Protein AF-A0A497NHN1-F1 (afdb_monomer)

Structure (mmCIF, N/CA/C/O backbone):
data_AF-A0A497NHN1-F1
#
_entry.id   AF-A0A497NHN1-F1
#
loop_
_atom_site.group_PDB
_atom_site.id
_atom_site.type_symbol
_atom_site.label_atom_id
_atom_site.label_alt_id
_atom_site.label_comp_id
_atom_site.label_asym_id
_atom_site.label_entity_id
_atom_site.label_seq_id
_atom_site.pdbx_PDB_ins_code
_atom_site.Cartn_x
_atom_site.Cartn_y
_atom_site.Cartn_z
_atom_site.occupancy
_atom_site.B_iso_or_equiv
_atom_site.auth_seq_id
_atom_site.auth_comp_id
_atom_site.auth_asym_id
_atom_site.auth_atom_id
_atom_site.pdbx_PDB_model_num
ATOM 1 N N . MET A 1 1 ? 18.642 -14.269 -38.224 1.00 32.81 1 MET A N 1
ATOM 2 C CA . MET A 1 1 ? 18.719 -14.458 -36.755 1.00 32.81 1 MET A CA 1
ATOM 3 C C . MET A 1 1 ? 20.102 -14.170 -36.158 1.00 32.81 1 MET A C 1
ATOM 5 O O . MET A 1 1 ? 20.142 -13.709 -35.031 1.00 32.81 1 MET A O 1
ATOM 9 N N . ALA A 1 2 ? 21.221 -14.323 -36.885 1.00 28.88 2 ALA A N 1
ATOM 10 C CA . ALA A 1 2 ? 22.557 -13.954 -36.376 1.00 28.88 2 ALA A CA 1
ATOM 11 C C . ALA A 1 2 ? 22.878 -12.436 -36.387 1.00 28.88 2 ALA A C 1
ATOM 13 O O . ALA A 1 2 ? 23.801 -11.999 -35.709 1.00 28.88 2 ALA A O 1
ATOM 14 N N . SER A 1 3 ? 22.116 -11.606 -37.111 1.00 32.34 3 SER A N 1
ATOM 15 C CA . SER A 1 3 ? 22.379 -10.160 -37.235 1.00 32.34 3 SER A CA 1
ATOM 16 C C . SER A 1 3 ? 21.758 -9.284 -36.137 1.00 32.34 3 SER A C 1
ATOM 18 O O . SER A 1 3 ? 22.180 -8.142 -35.990 1.00 32.34 3 SER A O 1
ATOM 20 N N . LEU A 1 4 ? 20.813 -9.794 -35.331 1.00 37.78 4 LEU A N 1
ATOM 21 C CA . LEU A 1 4 ? 20.247 -9.042 -34.194 1.00 37.78 4 LEU A CA 1
ATOM 22 C C . LEU A 1 4 ? 21.151 -9.054 -32.947 1.00 37.78 4 LEU A C 1
ATOM 24 O O . LEU A 1 4 ? 21.021 -8.186 -32.092 1.00 37.78 4 LEU A O 1
ATOM 28 N N . TYR A 1 5 ? 22.098 -9.994 -32.861 1.00 38.22 5 TYR A N 1
ATOM 29 C CA . TYR A 1 5 ? 22.999 -10.143 -31.710 1.00 38.22 5 TYR A CA 1
ATOM 30 C C . TYR A 1 5 ? 24.383 -9.503 -31.911 1.00 38.22 5 TYR A C 1
ATOM 32 O O . TYR A 1 5 ? 25.123 -9.320 -30.947 1.00 38.22 5 TYR A O 1
ATOM 40 N N . GLY A 1 6 ? 24.734 -9.092 -33.136 1.00 29.44 6 GLY A N 1
ATOM 41 C CA . GLY A 1 6 ? 26.057 -8.529 -33.453 1.00 29.44 6 GLY A CA 1
ATOM 42 C C . GLY A 1 6 ? 26.361 -7.181 -32.783 1.00 29.44 6 GLY A C 1
ATOM 43 O O . GLY A 1 6 ? 27.521 -6.799 -32.658 1.00 29.44 6 GLY A O 1
ATOM 44 N N . GLY A 1 7 ? 25.333 -6.473 -32.305 1.00 34.38 7 GLY A N 1
ATOM 45 C CA . GLY A 1 7 ? 25.474 -5.201 -31.594 1.00 34.38 7 GLY A CA 1
ATOM 46 C C . GLY A 1 7 ? 25.662 -5.320 -30.078 1.00 34.38 7 GLY A C 1
ATOM 47 O O . GLY A 1 7 ? 25.919 -4.301 -29.441 1.00 34.38 7 GLY A O 1
ATOM 48 N N . LEU A 1 8 ? 25.522 -6.514 -29.489 1.00 43.41 8 LEU A N 1
ATOM 49 C CA . LEU A 1 8 ? 25.617 -6.741 -28.035 1.00 43.41 8 LEU A CA 1
ATOM 50 C C . LEU A 1 8 ? 27.058 -6.958 -27.537 1.00 43.41 8 LEU A C 1
ATOM 52 O O . LEU A 1 8 ? 27.294 -6.937 -26.337 1.00 43.41 8 LEU A O 1
ATOM 56 N N . LEU A 1 9 ? 28.031 -7.107 -28.441 1.00 39.78 9 LEU A N 1
ATOM 57 C CA . LEU A 1 9 ? 29.429 -7.423 -28.108 1.00 39.78 9 LEU A CA 1
ATOM 58 C C . LEU A 1 9 ? 30.280 -6.222 -27.649 1.00 39.78 9 LEU A C 1
ATOM 60 O O . LEU A 1 9 ? 31.437 -6.410 -27.289 1.00 39.78 9 LEU A O 1
ATOM 64 N N . ARG A 1 10 ? 29.756 -4.986 -27.685 1.00 40.56 10 ARG A N 1
ATOM 65 C CA . ARG A 1 10 ? 30.534 -3.764 -27.369 1.00 40.56 10 ARG A CA 1
ATOM 66 C C . ARG A 1 10 ? 30.250 -3.132 -26.008 1.00 40.56 10 ARG A C 1
ATOM 68 O O . ARG A 1 10 ? 30.986 -2.238 -25.608 1.00 40.56 10 ARG A O 1
ATOM 75 N N . VAL A 1 11 ? 29.220 -3.582 -25.298 1.00 42.88 11 VAL A N 1
ATOM 76 C CA . VAL A 1 11 ? 29.004 -3.211 -23.895 1.00 42.88 11 VAL A CA 1
ATOM 77 C C . VAL A 1 11 ? 29.426 -4.430 -23.086 1.00 42.88 11 VAL A C 1
ATOM 79 O O . VAL A 1 11 ? 28.896 -5.504 -23.373 1.00 42.88 11 VAL A O 1
ATOM 82 N N . PRO A 1 12 ? 30.378 -4.333 -22.140 1.00 38.84 12 PRO A N 1
ATOM 83 C CA . PRO A 1 12 ? 30.667 -5.457 -21.266 1.00 38.84 12 PRO A CA 1
ATOM 84 C C . PRO A 1 12 ? 29.377 -5.769 -20.507 1.00 38.84 12 PRO A C 1
ATOM 86 O O . PRO A 1 12 ? 28.970 -5.019 -19.622 1.00 38.84 12 PRO A O 1
ATOM 89 N N . MET A 1 13 ? 28.682 -6.832 -20.916 1.00 45.12 13 MET A N 1
ATOM 90 C CA . MET A 1 13 ? 27.591 -7.382 -20.132 1.00 45.12 13 MET A CA 1
ATOM 91 C C . MET A 1 13 ? 28.237 -7.902 -18.856 1.00 45.12 13 MET A C 1
ATOM 93 O O . MET A 1 13 ? 28.921 -8.922 -18.877 1.00 45.12 13 MET A O 1
ATOM 97 N N . SER A 1 14 ? 28.083 -7.158 -17.759 1.00 47.09 14 SER A N 1
ATOM 98 C CA . SER A 1 14 ? 28.319 -7.722 -16.438 1.00 47.09 14 SER A CA 1
ATOM 99 C C . SER A 1 14 ? 27.451 -8.973 -16.322 1.00 47.09 14 SER A C 1
ATOM 101 O O . SER A 1 14 ? 26.289 -8.941 -16.739 1.00 47.09 14 SER A O 1
ATOM 103 N N . GLU A 1 15 ? 28.017 -10.059 -15.801 1.00 48.22 15 GLU A N 1
ATOM 104 C CA . GLU A 1 15 ? 27.313 -11.318 -15.540 1.00 48.22 15 GLU A CA 1
ATOM 105 C C . GLU A 1 15 ? 25.935 -11.076 -14.895 1.00 48.22 15 GLU A C 1
ATOM 107 O O . GLU A 1 15 ? 25.775 -10.077 -14.184 1.00 48.22 15 GLU A O 1
ATOM 112 N N . PRO A 1 16 ? 24.933 -11.951 -15.134 1.00 51.31 16 PRO A N 1
ATOM 113 C CA . PRO A 1 16 ? 23.605 -11.826 -14.540 1.00 51.31 16 PRO A CA 1
ATOM 114 C C . PRO A 1 16 ? 23.726 -11.599 -13.033 1.00 51.31 16 PRO A C 1
ATOM 116 O O . PRO A 1 16 ? 24.097 -12.486 -12.264 1.00 51.31 16 PRO A O 1
ATOM 119 N N . ASN A 1 17 ? 23.456 -10.363 -12.627 1.00 58.88 17 ASN A N 1
ATOM 120 C CA . ASN A 1 17 ? 23.668 -9.929 -11.266 1.00 58.88 17 ASN A CA 1
ATOM 121 C C . ASN A 1 17 ? 22.475 -10.405 -10.437 1.00 58.88 17 ASN A C 1
ATOM 123 O O . ASN A 1 17 ? 21.389 -9.828 -10.495 1.00 58.88 17 ASN A O 1
ATOM 127 N N . TRP A 1 18 ? 22.667 -11.477 -9.669 1.00 57.25 18 TRP A N 1
ATOM 128 C CA . TRP A 1 18 ? 21.649 -12.035 -8.772 1.00 57.25 18 TRP A CA 1
ATOM 129 C C . TRP A 1 18 ? 21.050 -10.989 -7.819 1.00 57.25 18 TRP A C 1
ATOM 131 O O . TRP A 1 18 ? 19.904 -11.132 -7.398 1.00 57.25 18 TRP A O 1
ATOM 141 N N . ALA A 1 19 ? 21.790 -9.916 -7.517 1.00 60.28 19 ALA A N 1
ATOM 142 C CA . ALA A 1 19 ? 21.299 -8.790 -6.730 1.00 60.28 19 ALA A CA 1
ATOM 143 C C . ALA A 1 19 ? 20.158 -8.027 -7.426 1.00 60.28 19 ALA A C 1
ATOM 145 O O . ALA A 1 19 ? 19.170 -7.688 -6.776 1.00 60.28 19 ALA A O 1
ATOM 146 N N . ASP A 1 20 ? 20.252 -7.817 -8.741 1.00 56.66 20 ASP A N 1
ATOM 147 C CA . ASP A 1 20 ? 19.227 -7.116 -9.519 1.00 56.66 20 ASP A CA 1
ATOM 148 C C . ASP A 1 20 ? 17.963 -7.994 -9.638 1.00 56.66 20 ASP A C 1
ATOM 150 O O . ASP A 1 20 ? 16.848 -7.522 -9.422 1.00 56.66 20 ASP A O 1
ATOM 154 N N . ALA A 1 21 ? 18.133 -9.308 -9.841 1.00 59.69 21 ALA A N 1
ATOM 155 C CA . ALA A 1 21 ? 17.029 -10.275 -9.831 1.00 59.69 21 ALA A CA 1
ATOM 156 C C . ALA A 1 21 ? 16.350 -10.400 -8.451 1.00 59.69 21 ALA A C 1
ATOM 158 O O . ALA A 1 21 ? 15.135 -10.573 -8.356 1.00 59.69 21 ALA A O 1
ATOM 159 N N . TYR A 1 22 ? 17.110 -10.290 -7.360 1.00 65.06 22 TYR A N 1
ATOM 160 C CA . TYR A 1 22 ? 16.546 -10.261 -6.012 1.00 65.06 22 TYR A CA 1
ATOM 161 C C . TYR A 1 22 ? 15.753 -8.973 -5.756 1.00 65.06 22 TYR A C 1
ATOM 163 O O . TYR A 1 22 ? 14.637 -9.027 -5.237 1.00 65.06 22 TYR A O 1
ATOM 171 N N . GLN A 1 23 ? 16.295 -7.816 -6.145 1.00 62.66 23 GLN A N 1
ATOM 172 C CA . GLN A 1 23 ? 15.635 -6.519 -5.985 1.00 62.66 23 GLN A CA 1
ATOM 173 C C . GLN A 1 23 ? 14.309 -6.452 -6.761 1.00 62.66 23 GLN A C 1
ATOM 175 O O . GLN A 1 23 ? 13.302 -5.964 -6.238 1.00 62.66 23 GLN A O 1
ATOM 180 N N . ALA A 1 24 ? 14.296 -7.003 -7.969 1.00 60.97 24 ALA A N 1
ATOM 181 C CA . ALA A 1 24 ? 13.123 -7.215 -8.805 1.00 60.97 24 ALA A CA 1
ATOM 182 C C . ALA A 1 24 ? 12.017 -8.026 -8.108 1.00 60.97 24 ALA A C 1
ATOM 184 O O . ALA A 1 24 ? 10.890 -7.555 -7.921 1.00 60.97 24 ALA A O 1
ATOM 185 N N . ILE A 1 25 ? 12.364 -9.235 -7.648 1.00 67.12 25 ILE A N 1
ATOM 186 C CA . ILE A 1 25 ? 11.448 -10.152 -6.955 1.00 67.12 25 ILE A CA 1
ATOM 187 C C . ILE A 1 25 ? 10.901 -9.502 -5.683 1.00 67.12 25 ILE A C 1
ATOM 189 O O . ILE A 1 25 ? 9.694 -9.519 -5.437 1.00 67.12 25 ILE A O 1
ATOM 193 N N . ALA A 1 26 ? 11.779 -8.884 -4.892 1.00 69.06 26 ALA A N 1
ATOM 194 C CA . ALA A 1 26 ? 11.394 -8.177 -3.678 1.00 69.06 26 ALA A CA 1
ATOM 195 C C . ALA A 1 26 ? 10.411 -7.033 -3.973 1.00 69.06 26 ALA A C 1
ATOM 197 O O . ALA A 1 26 ? 9.489 -6.795 -3.191 1.00 69.06 26 ALA A O 1
ATOM 198 N N . THR A 1 27 ? 10.556 -6.360 -5.117 1.00 71.31 27 THR A N 1
ATOM 199 C CA . THR A 1 27 ? 9.644 -5.296 -5.549 1.00 71.31 27 THR A CA 1
ATOM 200 C C . THR A 1 27 ? 8.277 -5.853 -5.943 1.00 71.31 27 THR A C 1
ATOM 202 O O . THR A 1 27 ? 7.266 -5.365 -5.438 1.00 71.31 27 THR A O 1
ATOM 205 N N . GLY A 1 28 ? 8.223 -6.902 -6.772 1.00 71.25 28 GLY A N 1
ATOM 206 C CA . GLY A 1 28 ? 6.962 -7.538 -7.177 1.00 71.25 28 GLY A CA 1
ATOM 207 C C . GLY A 1 28 ? 6.181 -8.114 -5.989 1.00 71.25 28 GLY A C 1
ATOM 208 O O . GLY A 1 28 ? 4.991 -7.835 -5.821 1.00 71.25 28 GLY A O 1
ATOM 209 N N . ILE A 1 29 ? 6.871 -8.841 -5.103 1.00 77.31 29 ILE A N 1
ATOM 210 C CA . ILE A 1 29 ? 6.301 -9.356 -3.849 1.00 77.31 29 ILE A CA 1
ATOM 211 C C . ILE A 1 29 ? 5.848 -8.201 -2.945 1.00 77.31 29 ILE A C 1
ATOM 213 O O . ILE A 1 29 ? 4.766 -8.261 -2.361 1.00 77.31 29 ILE A O 1
ATOM 217 N N . GLY A 1 30 ? 6.632 -7.124 -2.864 1.00 77.19 30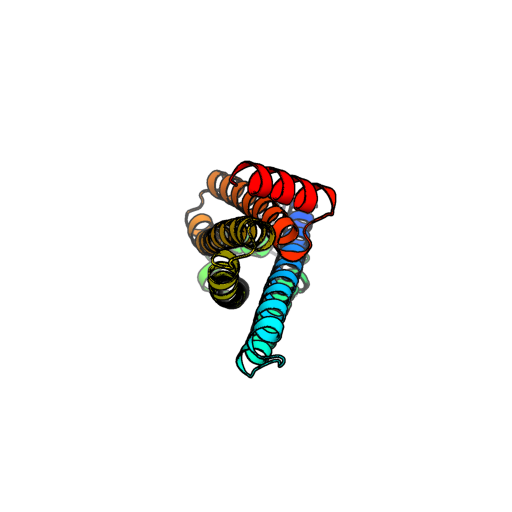 GLY A N 1
ATOM 218 C CA . GLY A 1 30 ? 6.285 -5.926 -2.103 1.00 77.19 30 GLY A CA 1
ATOM 219 C C . GLY A 1 30 ? 4.989 -5.264 -2.580 1.00 77.19 30 GLY A C 1
ATOM 220 O O . GLY A 1 30 ? 4.149 -4.915 -1.753 1.00 77.19 30 GLY A O 1
ATOM 221 N N . VAL A 1 31 ? 4.784 -5.140 -3.897 1.00 80.38 31 VAL A N 1
ATOM 222 C CA . VAL A 1 31 ? 3.544 -4.588 -4.476 1.00 80.38 31 VAL A CA 1
ATOM 223 C C . VAL A 1 31 ? 2.343 -5.489 -4.177 1.00 80.38 31 VAL A C 1
ATOM 225 O O . VAL A 1 31 ? 1.289 -4.992 -3.783 1.00 80.38 31 VAL A O 1
ATOM 228 N N . LEU A 1 32 ? 2.495 -6.812 -4.299 1.00 84.81 32 LEU A N 1
ATOM 229 C CA . LEU A 1 32 ? 1.452 -7.775 -3.925 1.00 84.81 32 LEU A CA 1
ATOM 230 C C . LEU A 1 32 ? 1.053 -7.641 -2.452 1.00 84.81 32 LEU A C 1
ATOM 232 O O . LEU A 1 32 ? -0.129 -7.491 -2.147 1.00 84.81 32 LEU A O 1
ATOM 236 N N 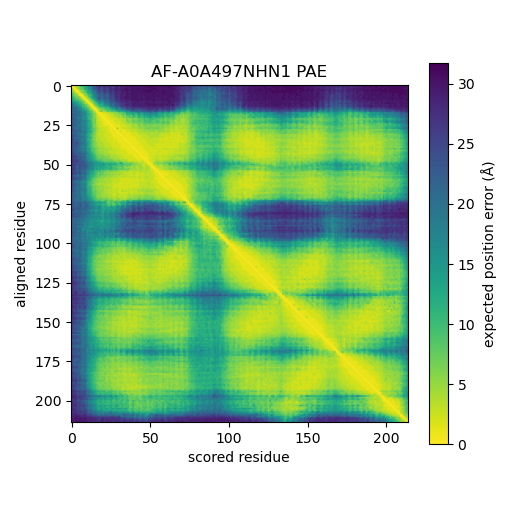. LEU A 1 33 ? 2.033 -7.650 -1.545 1.00 85.12 33 LEU A N 1
ATOM 237 C CA . LEU A 1 33 ? 1.808 -7.480 -0.108 1.00 85.12 33 LEU A CA 1
ATOM 238 C C . LEU A 1 33 ? 1.125 -6.146 0.203 1.00 85.12 33 LEU A C 1
ATOM 240 O O . LEU A 1 33 ? 0.188 -6.116 0.999 1.00 85.12 33 LEU A O 1
ATOM 244 N N . ALA A 1 34 ? 1.548 -5.058 -0.446 1.00 85.44 34 ALA A N 1
ATOM 245 C CA . ALA A 1 34 ? 0.931 -3.746 -0.283 1.00 85.44 34 ALA A CA 1
ATOM 246 C C . ALA A 1 34 ? -0.534 -3.745 -0.744 1.00 85.44 34 ALA A C 1
ATOM 248 O O . ALA A 1 34 ? -1.405 -3.286 -0.007 1.00 85.44 34 ALA A O 1
ATOM 249 N N . ASN A 1 35 ? -0.833 -4.313 -1.914 1.00 88.81 35 ASN A N 1
ATOM 250 C CA . ASN A 1 35 ? -2.200 -4.414 -2.429 1.00 88.81 35 ASN A CA 1
ATOM 251 C C . ASN A 1 35 ? -3.096 -5.254 -1.514 1.00 88.81 35 ASN A C 1
ATOM 253 O O . ASN A 1 35 ? -4.207 -4.833 -1.187 1.00 88.81 35 ASN A O 1
ATOM 257 N N . VAL A 1 36 ? -2.606 -6.404 -1.043 1.00 90.06 36 VAL A N 1
ATOM 258 C CA . VAL A 1 36 ? -3.327 -7.246 -0.077 1.00 90.06 36 VAL A CA 1
ATOM 259 C C . VAL A 1 36 ? -3.589 -6.474 1.212 1.00 90.06 36 VAL A C 1
ATOM 261 O O . VAL A 1 36 ? -4.714 -6.477 1.714 1.00 90.06 36 VAL A O 1
ATOM 264 N N . PHE A 1 37 ? -2.583 -5.772 1.733 1.00 88.50 37 PHE A N 1
ATOM 265 C CA . PHE A 1 37 ? -2.732 -4.954 2.927 1.00 88.50 37 PHE A CA 1
ATOM 266 C C . PHE A 1 37 ? -3.796 -3.860 2.736 1.00 88.50 37 PHE A C 1
ATOM 268 O O . PHE A 1 37 ? -4.719 -3.761 3.548 1.00 88.50 37 PHE A O 1
ATOM 275 N N . PHE A 1 38 ? -3.713 -3.076 1.656 1.00 89.88 38 PHE A N 1
ATOM 276 C CA . PHE A 1 38 ? -4.647 -1.981 1.381 1.00 89.88 38 PHE A CA 1
ATOM 277 C C . PHE A 1 38 ? -6.084 -2.477 1.194 1.00 89.88 38 PHE A C 1
ATOM 279 O O . PHE A 1 38 ? -7.011 -1.920 1.782 1.00 89.88 38 PHE A O 1
ATOM 286 N N . LEU A 1 39 ? -6.278 -3.578 0.466 1.00 91.62 39 LEU A N 1
ATOM 287 C CA . LEU A 1 39 ? -7.593 -4.205 0.342 1.00 91.62 39 LEU A CA 1
ATOM 288 C C . LEU A 1 39 ? -8.125 -4.688 1.692 1.00 91.62 39 LEU A C 1
ATOM 290 O O . LEU A 1 39 ? -9.297 -4.484 1.996 1.00 91.62 39 LEU A O 1
ATOM 294 N N . THR A 1 40 ? -7.269 -5.273 2.532 1.00 90.94 40 THR A N 1
ATOM 295 C CA . THR A 1 40 ? -7.675 -5.776 3.851 1.00 90.94 40 THR A CA 1
ATOM 296 C C . THR A 1 40 ? -8.188 -4.645 4.742 1.00 90.94 40 THR A C 1
ATOM 298 O O . THR A 1 40 ? -9.267 -4.763 5.329 1.00 90.94 40 THR A O 1
ATOM 301 N N . ILE A 1 41 ? -7.468 -3.520 4.817 1.00 89.19 41 ILE A N 1
ATOM 302 C CA . ILE A 1 41 ? -7.912 -2.368 5.619 1.00 89.19 41 ILE A CA 1
ATOM 303 C C . ILE A 1 41 ? -9.169 -1.714 5.035 1.00 89.19 41 ILE A C 1
ATOM 305 O O . ILE A 1 41 ? -10.029 -1.257 5.791 1.00 89.19 41 ILE A O 1
ATOM 309 N N . GLN A 1 42 ? -9.314 -1.703 3.708 1.00 90.06 42 GLN A N 1
ATOM 310 C CA . GLN A 1 42 ? -10.488 -1.164 3.036 1.00 90.06 42 GLN A CA 1
ATOM 311 C C . GLN A 1 42 ? -11.720 -2.021 3.324 1.00 90.06 42 GLN A C 1
ATOM 313 O O . GLN A 1 42 ? -12.758 -1.485 3.709 1.00 90.06 42 GLN A O 1
ATOM 318 N N . PHE A 1 43 ? -11.612 -3.345 3.199 1.00 90.44 43 PHE A N 1
ATOM 319 C CA . PHE A 1 43 ? -12.702 -4.264 3.523 1.00 90.44 43 PHE A CA 1
ATOM 320 C C . PHE A 1 43 ? -13.077 -4.176 4.993 1.00 90.44 43 PHE A C 1
ATOM 322 O O . PHE A 1 43 ? -14.262 -4.097 5.306 1.00 90.44 43 PHE A O 1
ATOM 329 N N . TYR A 1 44 ? -12.089 -4.099 5.887 1.00 88.12 44 TYR A N 1
ATOM 330 C CA . TYR A 1 44 ? -12.344 -3.858 7.302 1.00 88.12 44 TYR A CA 1
ATOM 331 C C . TYR A 1 44 ? -13.140 -2.563 7.510 1.00 88.12 44 TYR A C 1
ATOM 333 O O . TYR A 1 44 ? -14.156 -2.561 8.209 1.00 88.12 44 TYR A O 1
ATOM 341 N N . ALA A 1 45 ? -12.732 -1.467 6.865 1.00 86.31 45 ALA A N 1
ATOM 342 C CA . ALA A 1 45 ? -13.417 -0.187 6.986 1.00 86.31 45 ALA A CA 1
ATOM 343 C C . ALA A 1 45 ? -14.847 -0.220 6.418 1.00 86.31 45 ALA A C 1
ATOM 345 O O . ALA A 1 45 ? -15.768 0.331 7.027 1.00 86.31 45 ALA A O 1
ATOM 346 N N . SER A 1 46 ? -15.037 -0.877 5.273 1.00 87.38 46 SER A N 1
ATOM 347 C CA . SER A 1 46 ? -16.325 -1.002 4.586 1.00 87.38 46 SER A CA 1
ATOM 348 C C . SER A 1 46 ? -17.313 -1.871 5.370 1.00 87.38 46 SER A C 1
ATOM 350 O O . SER A 1 46 ? -18.445 -1.446 5.634 1.00 87.38 46 SER A O 1
ATOM 352 N N . LEU A 1 47 ? -16.855 -3.031 5.857 1.00 88.06 47 LEU A N 1
ATOM 353 C CA . LEU A 1 47 ? -17.634 -3.936 6.702 1.00 88.06 47 LEU A CA 1
ATOM 354 C C . LEU A 1 47 ? -18.012 -3.283 8.032 1.00 88.06 47 LEU A C 1
ATOM 356 O O . LEU A 1 47 ? -19.167 -3.359 8.435 1.00 88.06 47 LEU A O 1
ATOM 360 N N . THR A 1 48 ? -17.083 -2.571 8.675 1.00 84.50 48 THR A N 1
ATOM 361 C CA . THR A 1 48 ? -17.364 -1.878 9.944 1.00 84.50 48 THR A CA 1
ATOM 362 C C . THR A 1 48 ? -18.375 -0.741 9.767 1.00 84.50 48 THR A C 1
ATOM 364 O O . THR A 1 48 ? -19.170 -0.473 10.663 1.00 84.50 48 THR A O 1
ATOM 367 N N . ARG A 1 49 ? -18.366 -0.051 8.616 1.00 83.12 49 ARG A N 1
ATOM 368 C CA . ARG A 1 49 ? -19.251 1.098 8.359 1.00 83.12 49 ARG A CA 1
ATOM 369 C C . ARG A 1 49 ? -20.640 0.698 7.866 1.00 83.12 49 ARG A C 1
ATOM 371 O O . ARG A 1 49 ? -21.611 1.354 8.226 1.00 83.12 49 ARG A O 1
ATOM 378 N N . SER A 1 50 ? -20.724 -0.295 6.986 1.00 81.06 50 SER A N 1
ATOM 379 C CA . SER A 1 50 ? -21.941 -0.591 6.215 1.00 81.06 50 SER A CA 1
ATOM 380 C C . SER A 1 50 ? -22.384 -2.054 6.270 1.00 81.06 50 SER A C 1
ATOM 382 O O . SER A 1 50 ? -23.451 -2.389 5.758 1.00 81.06 50 SER A O 1
ATOM 384 N N . GLY A 1 51 ? -21.577 -2.936 6.870 1.00 83.62 51 GLY A N 1
ATOM 385 C CA . GLY A 1 51 ? -21.848 -4.373 6.949 1.00 83.62 51 GLY A CA 1
ATOM 386 C C . GLY A 1 51 ? -21.818 -5.107 5.605 1.00 83.62 51 GLY A C 1
ATOM 387 O O . GLY A 1 51 ? -22.163 -6.285 5.555 1.00 83.62 51 GLY A O 1
ATOM 388 N N . ARG A 1 52 ? -21.453 -4.438 4.501 1.00 86.88 52 ARG A N 1
ATOM 389 C CA . ARG A 1 52 ? -21.463 -4.992 3.139 1.00 86.88 52 ARG A CA 1
ATOM 390 C C . ARG A 1 52 ? -20.281 -4.464 2.329 1.00 86.88 52 ARG A C 1
ATOM 392 O O . ARG A 1 52 ? -19.775 -3.386 2.609 1.00 86.88 52 ARG A O 1
ATOM 399 N N . LEU A 1 53 ? -19.879 -5.214 1.303 1.00 85.31 53 LEU A N 1
ATOM 400 C CA . LEU A 1 53 ? -18.892 -4.763 0.319 1.00 85.31 53 LEU A CA 1
ATOM 401 C C . LEU A 1 53 ? -19.596 -4.008 -0.816 1.00 85.31 53 LEU A C 1
ATOM 403 O O . LEU A 1 53 ? -20.494 -4.545 -1.472 1.00 85.31 53 LEU A O 1
ATOM 407 N N . GLY A 1 54 ? -19.201 -2.756 -1.030 1.00 86.62 54 GLY A N 1
ATOM 408 C CA . GLY A 1 54 ? -19.789 -1.861 -2.023 1.00 86.62 54 GLY A CA 1
ATOM 409 C C . GLY A 1 54 ? -19.177 -1.996 -3.421 1.00 86.62 54 GLY A C 1
ATOM 410 O O . GLY A 1 54 ? -18.231 -2.747 -3.653 1.00 86.62 54 GLY A O 1
ATOM 411 N N . ALA A 1 55 ? -19.692 -1.212 -4.373 1.00 87.31 55 ALA A N 1
ATOM 412 C CA . ALA A 1 55 ? -19.127 -1.126 -5.724 1.00 87.31 55 ALA A CA 1
ATOM 413 C C . ALA A 1 55 ? -17.676 -0.603 -5.723 1.00 87.31 55 ALA A C 1
ATOM 415 O O . ALA A 1 55 ? -16.857 -1.069 -6.513 1.00 87.31 55 ALA A O 1
ATOM 416 N N . LEU A 1 56 ? -17.342 0.304 -4.795 1.00 89.31 56 LEU A N 1
ATOM 417 C CA . LEU A 1 56 ? -15.981 0.810 -4.604 1.00 89.31 56 LEU A CA 1
ATOM 418 C C . LEU A 1 56 ? -15.002 -0.313 -4.242 1.00 89.31 56 LEU A C 1
ATOM 420 O O . LEU A 1 56 ? -13.927 -0.393 -4.824 1.00 89.31 56 LEU A O 1
ATOM 424 N N . ASP A 1 57 ? -15.391 -1.205 -3.330 1.00 88.50 57 ASP A N 1
ATOM 425 C CA . ASP A 1 57 ? -14.541 -2.312 -2.880 1.00 88.50 57 ASP A CA 1
ATOM 426 C C . ASP A 1 57 ? -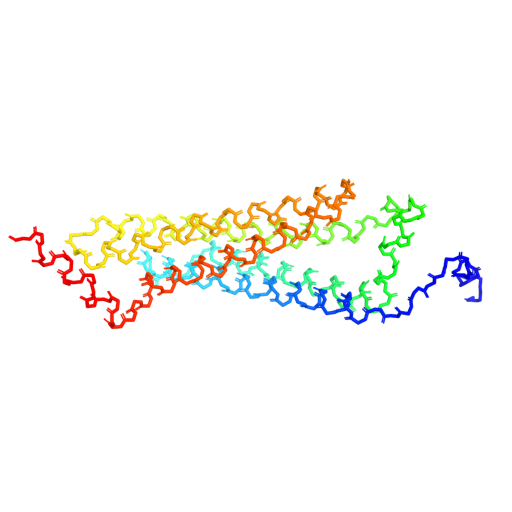14.225 -3.265 -4.040 1.00 88.50 57 ASP A C 1
ATOM 428 O O . ASP A 1 57 ? -13.083 -3.681 -4.214 1.00 88.50 57 ASP A O 1
ATOM 432 N N . LYS A 1 58 ? -15.215 -3.534 -4.900 1.00 89.31 58 LYS A N 1
ATOM 433 C CA . LYS A 1 58 ? -15.024 -4.317 -6.130 1.00 89.31 58 LYS A CA 1
ATOM 434 C C . LYS A 1 58 ? -14.088 -3.612 -7.115 1.00 89.31 58 LYS A C 1
ATOM 436 O O . LYS A 1 58 ? -13.200 -4.250 -7.670 1.00 89.31 58 LYS A O 1
ATOM 441 N N . GLY A 1 59 ? -14.258 -2.302 -7.307 1.00 89.50 59 GLY A N 1
ATOM 442 C CA . GLY A 1 59 ? -13.378 -1.501 -8.163 1.00 89.50 59 GLY A CA 1
ATOM 443 C C . GLY A 1 59 ? -11.926 -1.502 -7.677 1.00 89.50 59 GLY A C 1
ATOM 444 O O . GLY A 1 59 ? -11.005 -1.639 -8.477 1.00 89.50 59 GLY A O 1
ATOM 445 N N . LEU A 1 60 ? -11.719 -1.438 -6.360 1.00 90.50 60 LEU A N 1
ATOM 446 C CA . LEU A 1 60 ? -10.392 -1.508 -5.750 1.00 90.50 60 LEU A CA 1
ATOM 447 C C . LEU A 1 60 ? -9.745 -2.884 -5.918 1.00 90.50 60 LEU A C 1
ATOM 449 O O . LEU A 1 60 ? -8.545 -2.945 -6.164 1.00 90.50 60 LEU A O 1
ATOM 453 N N . VAL A 1 61 ? -10.516 -3.976 -5.860 1.00 91.88 61 VAL A N 1
ATOM 454 C CA . VAL A 1 61 ? -10.008 -5.322 -6.188 1.00 91.88 61 VAL A CA 1
ATOM 455 C C . VAL A 1 61 ? -9.519 -5.383 -7.628 1.00 91.88 61 VAL A C 1
ATOM 457 O O . VAL A 1 61 ? -8.430 -5.895 -7.880 1.00 91.88 61 VAL A O 1
ATOM 460 N N . VAL A 1 62 ? -10.284 -4.831 -8.573 1.00 90.50 62 VAL A N 1
ATOM 461 C CA . VAL A 1 62 ? -9.876 -4.780 -9.985 1.00 90.50 62 VAL A CA 1
ATOM 462 C C . VAL A 1 62 ? -8.597 -3.956 -10.141 1.00 90.50 62 VAL A C 1
ATOM 464 O O . VAL A 1 62 ? -7.643 -4.436 -10.747 1.00 90.50 62 VAL A O 1
ATOM 467 N N . ALA A 1 63 ? -8.525 -2.766 -9.540 1.00 87.88 63 ALA A N 1
ATOM 468 C CA . ALA A 1 63 ? -7.333 -1.919 -9.594 1.00 87.88 63 ALA A CA 1
ATOM 469 C C . ALA A 1 63 ? -6.100 -2.591 -8.961 1.00 87.88 63 ALA A C 1
ATOM 471 O O . ALA A 1 63 ? -5.011 -2.545 -9.530 1.00 87.88 63 ALA A O 1
ATOM 472 N N . ALA A 1 64 ? -6.272 -3.274 -7.827 1.00 88.44 64 ALA A N 1
ATOM 473 C CA . ALA A 1 64 ? -5.216 -4.046 -7.180 1.00 88.44 64 ALA A CA 1
ATOM 474 C C . ALA A 1 64 ? -4.761 -5.224 -8.052 1.00 88.44 64 ALA A C 1
ATOM 476 O O . ALA A 1 64 ? -3.566 -5.479 -8.163 1.00 88.44 64 ALA A O 1
ATOM 477 N N . THR A 1 65 ? -5.696 -5.902 -8.721 1.00 87.44 65 THR A N 1
ATOM 478 C CA . THR A 1 65 ? -5.385 -6.995 -9.652 1.00 87.44 65 THR A CA 1
ATOM 479 C C . THR A 1 65 ? -4.591 -6.472 -10.844 1.00 87.44 65 THR A C 1
ATOM 481 O O . THR A 1 65 ? -3.560 -7.046 -11.171 1.00 87.44 65 THR A O 1
ATOM 484 N N . ILE A 1 66 ? -5.003 -5.349 -11.442 1.00 86.94 66 ILE A N 1
ATOM 485 C CA . ILE A 1 66 ? -4.262 -4.692 -12.530 1.00 86.94 66 ILE A CA 1
ATOM 486 C C . ILE A 1 66 ? -2.852 -4.321 -12.066 1.00 86.94 66 ILE A C 1
ATOM 488 O O . ILE A 1 66 ? -1.886 -4.638 -12.750 1.00 86.94 66 ILE A O 1
ATOM 492 N N . SER A 1 67 ? -2.723 -3.700 -10.891 1.00 86.19 67 SER A N 1
ATOM 493 C CA . SER A 1 67 ? -1.430 -3.324 -10.314 1.00 86.19 67 SER A CA 1
ATOM 494 C C . SER A 1 67 ? -0.519 -4.536 -10.096 1.00 86.19 67 SER A C 1
ATOM 496 O O . SER A 1 67 ? 0.643 -4.519 -10.497 1.00 86.19 67 SER A O 1
ATOM 498 N N . SER A 1 68 ? -1.049 -5.609 -9.507 1.00 84.00 68 SER A N 1
ATOM 499 C CA . SER A 1 68 ? -0.303 -6.837 -9.236 1.00 84.00 68 SER A CA 1
ATOM 500 C C . SER A 1 68 ? 0.077 -7.587 -10.508 1.00 84.00 68 SER A C 1
ATOM 502 O O . SER A 1 68 ? 1.209 -8.047 -10.610 1.00 84.00 68 SER A O 1
ATOM 504 N N . VAL A 1 69 ? -0.827 -7.678 -11.488 1.00 84.88 69 VAL A N 1
ATOM 505 C CA . VAL A 1 69 ? -0.521 -8.268 -12.796 1.00 84.88 69 VAL A CA 1
ATOM 506 C C . VAL A 1 69 ? 0.554 -7.444 -13.487 1.00 84.88 69 VAL A C 1
ATOM 508 O O . VAL A 1 69 ? 1.554 -8.026 -13.874 1.00 84.88 69 VAL A O 1
ATOM 511 N N . ALA A 1 70 ? 0.415 -6.116 -13.551 1.00 80.25 70 ALA A N 1
ATOM 512 C CA . ALA A 1 70 ? 1.402 -5.229 -14.164 1.00 80.25 70 ALA A CA 1
ATOM 513 C C . ALA A 1 70 ? 2.790 -5.362 -13.506 1.00 80.25 70 ALA A C 1
ATOM 515 O O . ALA A 1 70 ? 3.795 -5.496 -14.204 1.00 80.25 70 ALA A O 1
ATOM 516 N N . ALA A 1 71 ? 2.850 -5.408 -12.170 1.00 75.19 71 ALA A N 1
ATOM 517 C CA . ALA A 1 71 ? 4.095 -5.619 -11.430 1.00 75.19 71 ALA A CA 1
ATOM 518 C C . ALA A 1 71 ? 4.718 -7.001 -11.702 1.00 75.19 71 ALA A C 1
ATOM 520 O O . ALA A 1 71 ? 5.929 -7.106 -11.888 1.00 75.19 71 ALA A O 1
ATOM 521 N N . LEU A 1 72 ? 3.902 -8.057 -11.774 1.00 73.44 72 LEU A N 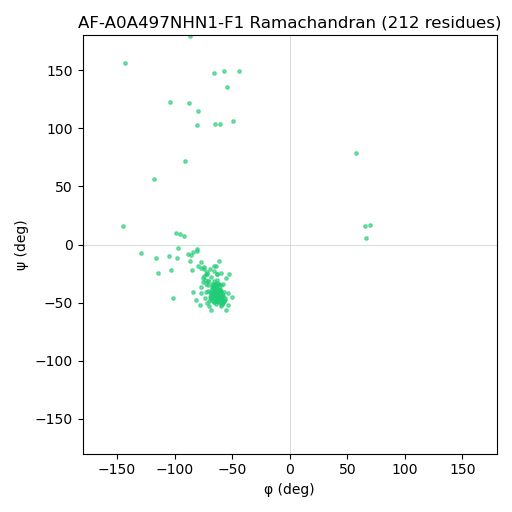1
ATOM 522 C CA . LEU A 1 72 ? 4.365 -9.414 -12.079 1.00 73.44 72 LEU A CA 1
ATOM 523 C C . LEU A 1 72 ? 4.740 -9.605 -13.552 1.00 73.44 72 LEU A C 1
ATOM 525 O O . LEU A 1 72 ? 5.627 -10.397 -13.845 1.00 73.44 72 LEU A O 1
ATOM 529 N N . THR A 1 73 ? 4.108 -8.898 -14.488 1.00 70.62 73 THR A N 1
ATOM 530 C CA . THR A 1 73 ? 4.484 -8.927 -15.910 1.00 70.62 73 THR A CA 1
ATOM 531 C C . THR A 1 73 ? 5.781 -8.171 -16.167 1.00 70.62 73 THR A C 1
ATOM 533 O O . THR A 1 73 ? 6.576 -8.621 -16.991 1.00 70.62 73 THR A O 1
ATOM 536 N N . LEU A 1 74 ? 6.039 -7.088 -15.420 1.00 65.00 74 LEU A N 1
ATOM 537 C CA . LEU A 1 74 ? 7.344 -6.419 -15.404 1.00 65.00 74 LEU A CA 1
ATOM 538 C C . LEU A 1 74 ? 8.452 -7.412 -14.996 1.00 65.00 74 LEU A C 1
ATOM 540 O O . LEU A 1 74 ? 9.502 -7.470 -15.624 1.00 65.00 74 LEU A O 1
ATOM 544 N N . TRP A 1 75 ? 8.164 -8.267 -14.012 1.00 60.53 75 TRP A N 1
ATOM 545 C CA . TRP A 1 75 ? 9.064 -9.322 -13.544 1.00 60.53 75 TRP A CA 1
ATOM 546 C C . TRP A 1 75 ? 9.204 -10.496 -14.533 1.00 60.53 75 TRP A C 1
ATOM 548 O O . TRP A 1 75 ? 10.313 -10.896 -14.885 1.00 60.53 75 TRP A O 1
ATOM 558 N N . GLY A 1 76 ? 8.084 -11.054 -15.003 1.00 49.66 76 GLY A N 1
ATOM 559 C CA . GLY A 1 76 ? 8.049 -12.309 -15.760 1.00 49.66 76 GLY A CA 1
ATOM 560 C C . GLY A 1 76 ? 8.576 -12.216 -17.194 1.00 49.66 76 GLY A C 1
ATOM 561 O O . GLY A 1 76 ? 9.051 -13.217 -17.725 1.00 49.66 76 GLY A O 1
ATOM 562 N N . PHE A 1 77 ? 8.524 -11.034 -17.817 1.00 46.69 77 PHE A N 1
ATOM 563 C CA . PHE A 1 77 ? 8.933 -10.851 -19.217 1.00 46.69 77 PHE A CA 1
ATOM 564 C C . PHE A 1 77 ? 10.166 -9.953 -19.407 1.00 46.69 77 PHE A C 1
ATOM 566 O O . PHE A 1 77 ? 10.864 -10.092 -20.414 1.00 46.69 77 PHE A O 1
ATOM 573 N N . LEU A 1 78 ? 10.465 -9.050 -18.465 1.00 47.28 78 LEU A N 1
ATOM 574 C CA . LEU A 1 78 ? 11.413 -7.950 -18.692 1.00 47.28 78 LEU A CA 1
ATOM 575 C C . LEU A 1 78 ? 12.683 -7.975 -17.832 1.00 47.28 78 LEU A C 1
ATOM 577 O O . LEU A 1 78 ? 13.628 -7.283 -18.176 1.00 47.28 78 LEU A O 1
ATOM 581 N N . GLU A 1 79 ? 12.794 -8.792 -16.787 1.00 48.91 79 GLU A N 1
ATOM 582 C CA . GLU A 1 79 ? 14.027 -8.870 -15.977 1.00 48.91 79 GLU A CA 1
ATOM 583 C C . GLU A 1 79 ? 14.931 -10.078 -16.273 1.00 48.91 79 GLU A C 1
ATOM 585 O O . GLU A 1 79 ? 16.125 -9.858 -16.490 1.00 48.91 79 GLU A O 1
ATOM 590 N N . PRO A 1 80 ? 14.436 -11.328 -16.388 1.00 42.06 80 PRO A N 1
ATOM 591 C CA . PRO A 1 80 ? 15.313 -12.479 -16.633 1.00 42.06 80 PRO A CA 1
ATOM 592 C C . PRO A 1 80 ? 15.898 -12.518 -18.055 1.00 42.06 80 PRO A C 1
ATOM 594 O O . PRO A 1 80 ? 16.957 -13.101 -18.263 1.00 42.06 80 PRO A O 1
ATOM 597 N N . VAL A 1 81 ? 15.250 -11.870 -19.030 1.00 42.66 81 VAL A N 1
ATOM 598 C CA . VAL A 1 81 ? 15.762 -11.724 -20.409 1.00 42.66 81 VAL A CA 1
ATOM 599 C C . VAL A 1 81 ? 16.330 -10.313 -20.655 1.00 42.66 81 VAL A C 1
ATOM 601 O O . VAL A 1 81 ? 17.166 -10.124 -21.535 1.00 42.66 81 VAL A O 1
ATOM 604 N N . HIS A 1 82 ? 15.911 -9.318 -19.861 1.00 41.72 82 HIS A N 1
ATOM 605 C CA . HIS A 1 82 ? 16.006 -7.898 -20.216 1.00 41.72 82 HIS A CA 1
ATOM 606 C C . HIS A 1 82 ? 16.303 -6.944 -19.025 1.00 41.72 82 HIS A C 1
ATOM 608 O O . HIS A 1 82 ? 16.212 -5.729 -19.187 1.00 41.72 82 HIS A O 1
ATOM 614 N N . GLY A 1 83 ? 16.761 -7.420 -17.857 1.00 43.53 83 GLY A N 1
ATOM 615 C CA . GLY A 1 83 ? 17.295 -6.537 -16.794 1.00 43.53 83 GLY A CA 1
ATOM 616 C C . GLY A 1 83 ? 18.512 -5.721 -17.268 1.00 43.53 83 GLY A C 1
ATOM 617 O O . GLY A 1 83 ? 18.771 -4.603 -16.825 1.00 43.53 83 GLY A O 1
ATOM 618 N N . VAL A 1 84 ? 19.194 -6.249 -18.286 1.00 46.22 84 VAL A N 1
ATOM 619 C CA . VAL A 1 84 ? 20.204 -5.567 -19.099 1.00 46.22 84 VAL A CA 1
ATOM 620 C C . VAL A 1 84 ? 19.568 -4.577 -20.092 1.00 46.22 84 VAL A C 1
ATOM 622 O O . VAL A 1 84 ? 20.176 -3.568 -20.407 1.00 46.22 84 VAL A O 1
ATOM 625 N N . TYR A 1 85 ? 18.338 -4.794 -20.555 1.00 47.62 85 TYR A N 1
ATOM 626 C CA . TYR A 1 85 ? 17.653 -4.028 -21.605 1.00 47.62 85 TYR A CA 1
ATOM 627 C C . TYR A 1 85 ? 17.204 -2.637 -21.172 1.00 47.62 85 TYR A C 1
ATOM 629 O O . TYR A 1 85 ? 17.401 -1.721 -21.949 1.00 47.62 85 TYR A O 1
ATOM 637 N N . MET A 1 86 ? 16.673 -2.425 -19.960 1.00 47.06 86 MET A N 1
ATOM 638 C CA . MET A 1 86 ? 16.349 -1.059 -19.496 1.00 47.06 86 MET A CA 1
ATOM 639 C C . MET A 1 86 ? 17.619 -0.214 -19.348 1.00 47.06 86 MET A C 1
ATOM 641 O O . MET A 1 86 ? 17.680 0.894 -19.870 1.00 47.06 86 MET A O 1
ATOM 645 N N . ARG A 1 87 ? 18.680 -0.782 -18.759 1.00 49.94 87 ARG A N 1
ATOM 646 C CA . ARG A 1 87 ? 20.000 -0.133 -18.682 1.00 49.94 87 ARG A CA 1
ATOM 647 C C . ARG A 1 87 ? 20.651 0.055 -20.055 1.00 49.94 87 ARG A C 1
ATOM 649 O O . ARG A 1 87 ? 21.323 1.054 -20.268 1.00 49.94 87 ARG A O 1
ATOM 656 N N . VAL A 1 88 ? 20.457 -0.871 -20.998 1.00 49.06 88 VAL A N 1
ATOM 657 C CA . VAL A 1 88 ? 20.980 -0.778 -22.374 1.00 49.06 88 VAL A CA 1
ATOM 658 C C . VAL A 1 88 ? 20.166 0.190 -23.233 1.00 49.06 88 VAL A C 1
ATOM 660 O O . VAL A 1 88 ? 20.759 0.900 -24.034 1.00 49.06 88 VAL A O 1
ATOM 663 N N . LEU A 1 89 ? 18.846 0.269 -23.068 1.00 49.84 89 LEU A N 1
ATOM 664 C CA . LEU A 1 89 ? 17.973 1.261 -23.702 1.00 49.84 89 LEU A CA 1
ATOM 665 C C . LEU A 1 89 ? 18.308 2.663 -23.202 1.00 49.84 89 LEU A C 1
ATOM 667 O O . LEU A 1 89 ? 18.379 3.591 -24.003 1.00 49.84 89 LEU A O 1
ATOM 671 N N . GLU A 1 90 ? 18.559 2.801 -21.900 1.00 50.69 90 GLU A N 1
ATOM 672 C CA . GLU A 1 90 ? 18.963 4.057 -21.267 1.00 50.69 90 GLU A CA 1
ATOM 673 C C . GLU A 1 90 ? 20.369 4.458 -21.725 1.00 50.69 90 GLU A C 1
ATOM 675 O O . GLU A 1 90 ? 20.564 5.570 -22.211 1.00 50.69 90 GLU A O 1
ATOM 680 N N . ALA A 1 91 ? 21.321 3.517 -21.724 1.00 52.12 91 ALA A N 1
ATOM 681 C CA . ALA A 1 91 ? 22.677 3.731 -22.233 1.00 52.12 91 ALA A CA 1
ATOM 682 C C . ALA A 1 91 ? 22.739 3.989 -23.751 1.00 52.12 91 ALA A C 1
ATOM 684 O O . ALA A 1 91 ? 23.708 4.578 -24.228 1.00 52.12 91 ALA A O 1
ATOM 685 N N . ARG A 1 92 ? 21.735 3.552 -24.525 1.00 47.38 92 ARG A N 1
ATOM 686 C CA . ARG A 1 92 ? 21.629 3.802 -25.975 1.00 47.38 92 ARG A CA 1
ATOM 687 C C . ARG A 1 92 ? 20.728 4.983 -26.337 1.00 47.38 92 ARG A C 1
ATOM 689 O O . ARG A 1 92 ? 20.617 5.285 -27.520 1.00 47.38 92 ARG A O 1
ATOM 696 N N . GLY A 1 93 ? 20.081 5.634 -25.368 1.00 51.94 93 GLY A N 1
ATOM 697 C CA . GLY A 1 93 ? 19.114 6.709 -25.630 1.00 51.94 93 GLY A CA 1
ATOM 698 C C . GLY A 1 93 ? 17.839 6.254 -26.360 1.00 51.94 93 GLY A C 1
ATOM 699 O O . GLY A 1 93 ? 17.105 7.085 -26.882 1.00 51.94 93 GLY A O 1
ATOM 700 N N . LEU A 1 94 ? 17.560 4.947 -26.392 1.00 51.50 94 LEU A N 1
ATOM 701 C CA . LEU A 1 94 ? 16.436 4.324 -27.108 1.00 51.50 94 LEU A CA 1
ATOM 702 C C . LEU A 1 94 ? 15.208 4.100 -26.209 1.00 51.50 94 LEU A C 1
ATOM 704 O O . LEU A 1 94 ? 14.233 3.474 -26.620 1.00 51.50 94 LEU A O 1
ATOM 708 N N . LEU A 1 95 ? 15.221 4.637 -24.984 1.00 52.09 95 LEU A N 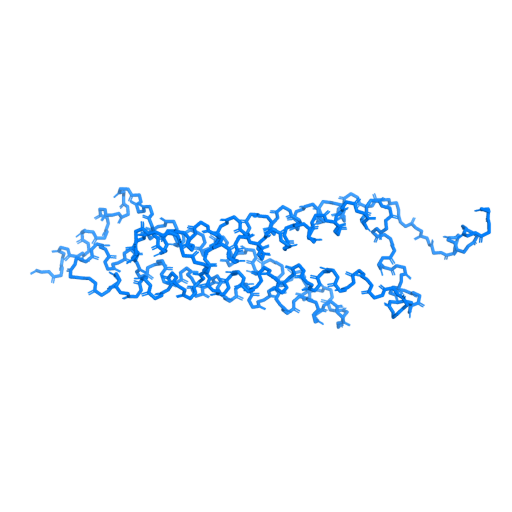1
ATOM 709 C CA . LEU A 1 95 ? 14.089 4.573 -24.048 1.00 52.09 95 LEU A CA 1
ATOM 710 C C . LEU A 1 95 ? 12.790 5.141 -24.651 1.00 52.09 95 LEU A C 1
ATOM 712 O O . LEU A 1 95 ? 11.700 4.699 -24.299 1.00 52.09 95 LEU A O 1
ATOM 716 N N . ALA A 1 96 ? 12.915 6.100 -25.574 1.00 49.81 96 ALA A N 1
ATOM 717 C CA . ALA A 1 96 ? 11.797 6.702 -26.294 1.00 49.81 96 ALA A CA 1
ATOM 718 C C . ALA A 1 96 ? 11.158 5.762 -27.337 1.00 49.81 96 ALA A C 1
ATOM 720 O O . ALA A 1 96 ? 9.976 5.914 -27.631 1.00 49.81 96 ALA A O 1
ATOM 721 N N . GLU A 1 97 ? 11.897 4.782 -27.870 1.00 49.75 97 GLU A N 1
ATOM 722 C CA . GLU A 1 97 ? 11.385 3.834 -28.874 1.00 49.75 97 GLU A CA 1
ATOM 723 C C . GLU A 1 97 ? 10.656 2.636 -28.243 1.00 49.75 97 GLU A C 1
ATOM 725 O O . GLU A 1 97 ? 9.797 2.030 -28.879 1.00 49.75 97 GLU A O 1
ATOM 730 N N . HIS A 1 98 ? 10.926 2.330 -26.968 1.00 50.97 98 HIS A N 1
ATOM 731 C CA . HIS A 1 98 ? 10.309 1.223 -26.227 1.00 50.97 98 HIS A CA 1
ATOM 732 C C . HIS A 1 98 ? 9.507 1.717 -25.008 1.00 50.97 98 HIS A C 1
ATOM 734 O O . HIS A 1 98 ? 9.732 1.297 -23.871 1.00 50.97 98 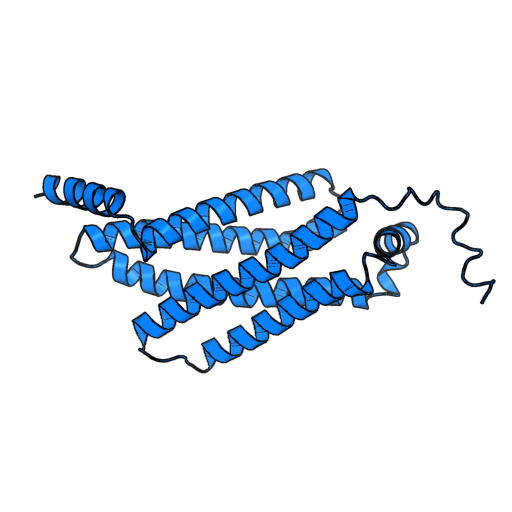HIS A O 1
ATOM 740 N N . MET A 1 99 ? 8.533 2.605 -25.249 1.00 56.19 99 MET A N 1
ATOM 741 C CA . MET A 1 99 ? 7.670 3.204 -24.212 1.00 56.19 99 MET A CA 1
ATOM 742 C C . MET A 1 99 ? 6.807 2.205 -23.418 1.00 56.19 99 MET A C 1
ATOM 744 O O . MET A 1 99 ? 6.271 2.566 -22.370 1.00 56.19 99 MET A O 1
ATOM 748 N N . GLU A 1 100 ? 6.664 0.962 -23.874 1.00 62.59 100 GLU A N 1
ATOM 749 C CA . GLU A 1 100 ? 5.785 -0.034 -23.248 1.00 62.59 100 GLU A CA 1
ATOM 750 C C . GLU A 1 100 ? 6.201 -0.366 -21.805 1.00 62.59 100 GLU A C 1
ATOM 752 O O . GLU A 1 100 ? 5.356 -0.474 -20.919 1.00 62.59 100 GLU A O 1
ATOM 757 N N . VAL A 1 101 ? 7.507 -0.448 -21.543 1.00 59.16 101 VAL A N 1
ATOM 758 C CA . VAL A 1 101 ? 8.076 -0.806 -20.233 1.00 59.16 101 VAL A CA 1
ATOM 759 C C . VAL A 1 101 ? 7.869 0.286 -19.171 1.00 59.16 101 VAL A C 1
ATOM 761 O O . VAL A 1 101 ? 7.322 -0.022 -18.106 1.00 59.16 101 VAL A O 1
ATOM 764 N N . PRO A 1 102 ? 8.239 1.565 -19.410 1.00 61.47 102 PRO A N 1
ATOM 765 C CA . PRO A 1 102 ? 7.967 2.632 -18.449 1.00 61.47 102 PRO A CA 1
ATOM 766 C C . PRO A 1 102 ? 6.466 2.889 -18.276 1.00 61.47 102 PRO A C 1
ATOM 768 O O . PRO A 1 102 ? 6.041 3.216 -17.167 1.00 61.47 102 PRO A O 1
ATOM 771 N N . MET A 1 103 ? 5.646 2.694 -19.320 1.00 65.44 103 MET A N 1
ATOM 772 C CA . MET A 1 103 ? 4.189 2.772 -19.184 1.00 65.44 103 MET A CA 1
ATOM 773 C C . MET A 1 103 ? 3.650 1.691 -18.245 1.00 65.44 103 MET A C 1
ATOM 775 O O . MET A 1 103 ? 2.839 2.005 -17.379 1.00 65.44 103 MET A O 1
ATOM 779 N N . LEU A 1 104 ? 4.111 0.443 -18.360 1.00 67.38 104 LEU A N 1
ATOM 780 C CA . LEU A 1 104 ? 3.652 -0.652 -17.501 1.00 67.38 104 LEU A CA 1
ATOM 781 C C . LEU A 1 104 ? 4.052 -0.457 -16.028 1.00 67.38 104 LEU A C 1
ATOM 783 O O . LEU A 1 104 ? 3.268 -0.721 -15.116 1.00 67.38 104 LEU A O 1
ATOM 787 N N . ALA A 1 105 ? 5.263 0.048 -15.784 1.00 66.50 105 ALA A N 1
ATOM 788 C CA . ALA A 1 105 ? 5.708 0.401 -14.438 1.00 66.50 105 ALA A CA 1
ATOM 789 C C . ALA A 1 105 ? 4.882 1.567 -13.865 1.00 66.50 105 ALA A C 1
ATOM 791 O O . ALA A 1 105 ? 4.450 1.521 -12.710 1.00 66.50 105 ALA A O 1
ATOM 792 N N . ALA A 1 106 ? 4.606 2.590 -14.681 1.00 69.88 106 ALA A N 1
ATOM 793 C CA . ALA A 1 106 ? 3.764 3.712 -14.288 1.00 69.88 106 ALA A CA 1
ATOM 794 C C . ALA A 1 106 ? 2.327 3.267 -13.982 1.00 69.88 106 ALA A C 1
ATOM 796 O O . ALA A 1 106 ? 1.778 3.682 -12.964 1.00 69.88 106 ALA A O 1
ATOM 797 N N . THR A 1 107 ? 1.720 2.390 -14.791 1.00 75.69 107 THR A N 1
ATOM 798 C CA . THR A 1 107 ? 0.368 1.876 -14.518 1.00 75.69 107 THR A CA 1
ATOM 799 C C . THR A 1 107 ? 0.327 1.035 -13.246 1.00 75.69 107 THR A C 1
ATOM 801 O O . THR A 1 107 ? -0.588 1.222 -12.444 1.00 75.69 107 THR A O 1
ATOM 804 N N . ALA A 1 108 ? 1.330 0.183 -13.001 1.00 78.44 108 ALA A N 1
ATOM 805 C CA . ALA A 1 108 ? 1.428 -0.600 -11.769 1.00 78.44 108 ALA A CA 1
ATOM 806 C C . ALA A 1 108 ? 1.471 0.300 -10.523 1.00 78.44 108 ALA A C 1
ATOM 808 O O . ALA A 1 108 ? 0.715 0.081 -9.569 1.00 78.44 108 ALA A O 1
ATOM 809 N N . VAL A 1 109 ? 2.321 1.333 -10.558 1.00 77.94 109 VAL A N 1
ATOM 810 C CA . VAL A 1 109 ? 2.512 2.294 -9.464 1.00 77.94 109 VAL A CA 1
ATOM 811 C C . VAL A 1 109 ? 1.282 3.182 -9.271 1.00 77.94 109 VAL A C 1
ATOM 813 O O . VAL A 1 109 ? 0.839 3.364 -8.138 1.00 77.94 109 VAL A O 1
ATOM 816 N N . LEU A 1 110 ? 0.695 3.706 -10.350 1.00 84.69 110 LEU A N 1
ATOM 817 C CA . LEU A 1 110 ? -0.501 4.549 -10.284 1.00 84.69 110 LEU A CA 1
ATOM 818 C C . LEU A 1 110 ? -1.707 3.767 -9.760 1.00 84.69 110 LEU A C 1
ATOM 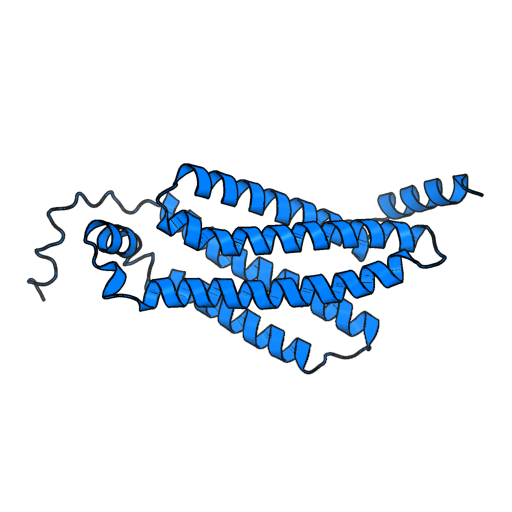820 O O . LEU A 1 110 ? -2.407 4.249 -8.872 1.00 84.69 110 LEU A O 1
ATOM 824 N N . ALA A 1 111 ? -1.924 2.543 -10.246 1.00 85.12 111 ALA A N 1
ATOM 825 C CA . ALA A 1 111 ? -2.998 1.684 -9.762 1.00 85.12 111 ALA A CA 1
ATOM 826 C C . ALA A 1 111 ? -2.814 1.333 -8.274 1.00 85.12 111 ALA A C 1
ATOM 828 O O . ALA A 1 111 ? -3.767 1.453 -7.501 1.00 85.12 111 ALA A O 1
ATOM 829 N N . MET A 1 112 ? -1.589 0.998 -7.844 1.00 87.38 112 MET A N 1
ATOM 830 C CA . MET A 1 112 ? -1.273 0.768 -6.426 1.00 87.38 112 MET A CA 1
ATOM 831 C C . MET A 1 112 ? -1.535 2.023 -5.585 1.00 87.38 112 MET A C 1
ATOM 833 O O . MET A 1 112 ? -2.108 1.937 -4.501 1.00 87.38 112 MET A O 1
ATOM 837 N N . ALA A 1 113 ? -1.135 3.199 -6.077 1.00 86.50 113 ALA A N 1
ATOM 838 C CA . ALA A 1 113 ? -1.319 4.459 -5.370 1.00 86.50 113 ALA A CA 1
ATOM 839 C C . ALA A 1 113 ? -2.803 4.806 -5.204 1.00 86.50 113 ALA A C 1
ATOM 841 O O . ALA A 1 113 ? -3.210 5.191 -4.111 1.00 86.50 113 ALA A O 1
ATOM 842 N N . ILE A 1 114 ? -3.625 4.608 -6.240 1.00 87.88 114 ILE A N 1
ATOM 843 C CA . ILE A 1 114 ? -5.082 4.792 -6.161 1.00 87.88 114 ILE A CA 1
ATOM 844 C C . ILE A 1 114 ? -5.671 3.884 -5.078 1.00 87.88 114 ILE A C 1
ATOM 846 O O . ILE A 1 114 ? -6.401 4.363 -4.205 1.00 87.88 114 ILE A O 1
ATOM 850 N N . VAL A 1 115 ? -5.319 2.592 -5.091 1.00 89.56 115 VAL A N 1
ATOM 851 C CA . VAL A 1 115 ? -5.796 1.640 -4.079 1.00 89.56 115 VAL A CA 1
ATOM 852 C C . VAL A 1 115 ? -5.338 2.059 -2.685 1.00 89.56 115 VAL A C 1
ATOM 854 O O . VAL A 1 115 ? -6.155 2.113 -1.763 1.00 89.56 115 VAL A O 1
ATOM 857 N N . GLY A 1 116 ? -4.066 2.424 -2.537 1.00 88.50 116 GLY A N 1
ATOM 858 C CA . GLY A 1 116 ? -3.478 2.872 -1.280 1.00 88.50 116 GLY A CA 1
ATOM 859 C C . GLY A 1 116 ? -4.165 4.111 -0.712 1.00 88.50 116 GLY A C 1
ATOM 860 O O . GLY A 1 116 ? -4.634 4.080 0.424 1.00 88.50 116 GLY A O 1
ATOM 861 N N . TYR A 1 117 ? -4.298 5.185 -1.493 1.00 90.56 117 TYR A N 1
ATOM 862 C CA . TYR A 1 117 ? -4.913 6.427 -1.018 1.00 90.56 117 TYR A CA 1
ATOM 863 C C . TYR A 1 117 ? -6.378 6.248 -0.640 1.00 90.56 117 TYR A C 1
ATOM 865 O O . TYR A 1 117 ? -6.776 6.695 0.436 1.00 90.56 117 TYR A O 1
ATOM 873 N N . ILE A 1 118 ? -7.177 5.582 -1.478 1.00 90.75 118 ILE A N 1
ATOM 874 C CA . ILE A 1 118 ? -8.602 5.381 -1.186 1.00 90.75 118 ILE A CA 1
ATOM 875 C C . ILE A 1 118 ? -8.765 4.564 0.102 1.00 90.75 118 ILE A C 1
ATOM 877 O O . ILE A 1 118 ? -9.557 4.939 0.972 1.00 90.75 118 ILE A O 1
ATOM 881 N N . SER A 1 119 ? -7.966 3.507 0.261 1.00 88.38 119 SER A N 1
ATOM 882 C CA . SER A 1 119 ? -7.977 2.654 1.454 1.00 88.38 119 SER A CA 1
ATOM 883 C C . SER A 1 119 ? -7.558 3.427 2.711 1.00 88.38 119 SER A C 1
ATOM 885 O O . SER A 1 119 ? -8.261 3.400 3.725 1.00 88.38 119 SER A O 1
ATOM 887 N N . CYS A 1 120 ? -6.464 4.192 2.633 1.00 89.75 120 CYS A N 1
ATOM 888 C CA . CYS A 1 120 ? -5.972 5.025 3.730 1.00 89.75 120 CYS A CA 1
ATOM 889 C C . CYS A 1 120 ? -6.988 6.096 4.139 1.00 89.75 120 CYS A C 1
ATOM 891 O O . CYS A 1 120 ? -7.229 6.284 5.332 1.00 89.75 120 CYS A O 1
ATOM 893 N N . VAL A 1 121 ? -7.618 6.787 3.184 1.00 90.00 121 VAL A N 1
ATOM 894 C CA . VAL A 1 121 ? -8.621 7.828 3.465 1.00 90.00 121 VAL A CA 1
ATOM 895 C C . VAL A 1 121 ? -9.852 7.222 4.131 1.00 90.00 121 VAL A C 1
ATOM 897 O O . VAL A 1 121 ? -10.289 7.702 5.180 1.00 90.00 121 VAL A O 1
ATOM 900 N N . ASN A 1 122 ? -10.394 6.136 3.575 1.00 87.75 122 ASN A N 1
ATOM 901 C CA . ASN A 1 122 ? -11.579 5.488 4.131 1.00 87.75 122 ASN A CA 1
ATOM 902 C C . ASN A 1 122 ? -11.350 4.984 5.554 1.00 87.75 122 ASN A C 1
ATOM 904 O O . ASN A 1 122 ? -12.201 5.206 6.426 1.00 87.75 122 ASN A O 1
ATOM 908 N N . PHE A 1 123 ? -10.204 4.351 5.799 1.00 88.12 123 PHE A N 1
ATOM 909 C CA . PHE A 1 123 ? -9.847 3.872 7.125 1.00 88.12 123 PHE A CA 1
ATOM 910 C C . PHE A 1 123 ? -9.515 5.019 8.087 1.00 88.12 123 PHE A C 1
ATOM 912 O O . PHE A 1 123 ? -9.882 4.947 9.258 1.00 88.12 123 PHE A O 1
ATOM 919 N N . SER A 1 124 ? -8.899 6.110 7.623 1.00 87.62 124 SER A N 1
ATOM 920 C CA . SER A 1 124 ? -8.646 7.300 8.452 1.00 87.62 124 SER A CA 1
ATOM 921 C C . SER A 1 124 ? -9.947 7.956 8.902 1.00 87.62 124 SER A C 1
ATOM 923 O O . SER A 1 124 ? -10.077 8.338 10.062 1.00 87.62 124 SER A O 1
ATOM 925 N N . LEU A 1 125 ? -10.950 8.030 8.021 1.00 87.69 125 LEU A N 1
ATOM 926 C CA . LEU A 1 125 ? -12.281 8.532 8.372 1.00 87.69 125 LEU A CA 1
ATOM 927 C C . LEU A 1 125 ? -12.965 7.654 9.424 1.00 87.69 125 LEU A C 1
A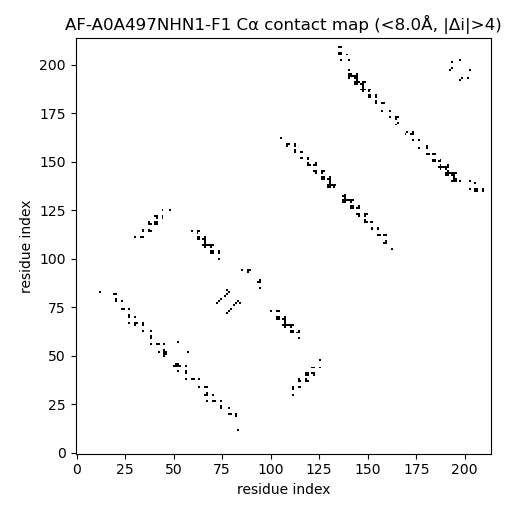TOM 929 O O . LEU A 1 125 ? -13.603 8.178 10.336 1.00 87.69 125 LEU A O 1
ATOM 933 N N . LEU A 1 126 ? -12.833 6.328 9.316 1.00 87.44 126 LEU A N 1
ATOM 934 C CA . LEU A 1 126 ? -13.331 5.404 10.336 1.00 87.44 126 LEU A CA 1
ATOM 935 C C . LEU A 1 126 ? -12.568 5.573 11.658 1.00 87.44 126 LEU A C 1
ATOM 937 O O . LEU A 1 126 ? -13.186 5.747 12.705 1.00 87.44 126 LEU A O 1
ATOM 941 N N . SER A 1 127 ? -11.238 5.582 11.597 1.00 85.31 127 SER A N 1
ATOM 942 C CA . SER A 1 127 ? -10.363 5.712 12.763 1.00 85.31 127 SER A CA 1
ATOM 943 C C . SER A 1 127 ? -10.591 7.019 13.497 1.00 85.31 127 SER A C 1
ATOM 945 O O . SER A 1 127 ? -10.645 7.012 14.714 1.00 85.31 127 SER A O 1
ATOM 947 N N . ARG A 1 128 ? -10.816 8.125 12.782 1.00 86.56 128 ARG A N 1
ATOM 948 C CA . ARG A 1 128 ? -11.147 9.420 13.384 1.00 86.56 128 ARG A CA 1
ATOM 949 C C . ARG A 1 128 ? -12.486 9.394 14.122 1.00 86.56 128 ARG A C 1
ATOM 951 O O . ARG A 1 128 ? -12.619 10.023 15.165 1.00 86.56 128 ARG A O 1
ATOM 958 N N . ARG A 1 129 ? -13.487 8.682 13.594 1.00 85.50 129 ARG A N 1
ATOM 959 C CA . ARG A 1 129 ? -14.778 8.517 14.284 1.00 85.50 129 ARG A CA 1
ATOM 960 C C . ARG A 1 129 ? -14.617 7.676 15.547 1.00 85.50 129 ARG A C 1
ATOM 962 O O . ARG A 1 129 ? -15.136 8.045 16.592 1.00 85.50 129 ARG A O 1
ATOM 969 N N . LEU A 1 130 ? -13.865 6.582 15.457 1.00 82.69 130 LEU A N 1
ATOM 970 C CA . LEU A 1 130 ? -13.623 5.683 16.585 1.00 82.69 130 LEU A CA 1
ATOM 971 C C . LEU A 1 130 ? -12.646 6.272 17.611 1.00 82.69 130 LEU A C 1
ATOM 973 O O . LEU A 1 130 ? -12.775 5.992 18.793 1.00 82.69 130 LEU A O 1
ATOM 977 N N . SER A 1 131 ? -11.732 7.156 17.210 1.00 79.69 131 SER A N 1
ATOM 978 C CA . SER A 1 131 ? -10.848 7.866 18.138 1.00 79.69 131 SER A CA 1
ATOM 979 C C . SER A 1 131 ? -11.599 8.877 19.010 1.00 79.69 131 SER A C 1
ATOM 981 O O . SER A 1 131 ? -11.100 9.274 20.053 1.00 79.69 131 SER A O 1
ATOM 983 N N . MET A 1 132 ? -12.786 9.313 18.576 1.00 80.25 132 MET A N 1
ATOM 984 C CA . MET A 1 132 ? -13.676 10.205 19.328 1.00 80.25 132 MET A CA 1
ATOM 985 C C . MET A 1 132 ? -14.689 9.435 20.192 1.00 80.25 132 MET A C 1
ATOM 987 O O . MET A 1 132 ? -15.599 10.043 20.752 1.00 80.25 132 MET A O 1
ATOM 991 N N . SER A 1 133 ? -14.577 8.105 20.292 1.00 76.56 133 SER A N 1
ATOM 992 C CA . SER A 1 133 ? -15.473 7.310 21.131 1.00 76.56 133 SER A CA 1
ATOM 993 C C . SER A 1 133 ? -15.280 7.628 22.615 1.00 76.56 133 SER A C 1
ATOM 995 O O . SER A 1 133 ? -14.156 7.855 23.054 1.00 76.56 133 SER A O 1
ATOM 997 N N . ALA A 1 134 ? -16.354 7.542 23.401 1.00 68.69 134 ALA A N 1
ATOM 998 C CA . ALA A 1 134 ? -16.312 7.760 24.848 1.00 68.69 134 ALA A CA 1
ATOM 999 C C . ALA A 1 134 ? -15.452 6.733 25.615 1.00 68.69 134 ALA A C 1
ATOM 1001 O O . ALA A 1 134 ? -15.053 6.997 26.747 1.00 68.69 134 ALA A O 1
ATOM 1002 N N . ASP A 1 135 ? -15.161 5.573 25.015 1.00 78.81 135 ASP A N 1
ATOM 1003 C CA . ASP A 1 135 ? -14.266 4.577 25.602 1.00 78.81 135 ASP A CA 1
ATOM 1004 C C . ASP A 1 135 ? -12.792 4.981 25.371 1.00 78.81 135 ASP A C 1
ATOM 1006 O O . ASP A 1 135 ? -12.336 4.999 24.219 1.00 78.81 135 ASP A O 1
ATOM 1010 N N . PRO A 1 136 ? -12.018 5.279 26.437 1.00 75.75 136 PRO A N 1
ATOM 1011 C CA . PRO A 1 136 ? -10.627 5.717 26.322 1.00 75.75 136 PRO A CA 1
ATOM 1012 C C . PRO A 1 136 ? -9.713 4.651 25.703 1.00 75.75 136 PRO A C 1
ATOM 1014 O O . PRO A 1 136 ? -8.691 4.983 25.096 1.00 75.75 136 PRO A O 1
ATOM 1017 N N . VAL A 1 137 ? -10.070 3.369 25.820 1.00 80.25 137 VAL A N 1
ATOM 1018 C CA . VAL A 1 137 ? -9.293 2.262 25.256 1.00 80.25 137 VAL A CA 1
ATOM 1019 C C . VAL A 1 137 ? -9.455 2.227 23.739 1.00 80.25 137 VAL A C 1
ATOM 1021 O O . VAL A 1 137 ? -8.466 2.126 23.011 1.00 80.25 137 VAL A O 1
ATOM 1024 N N . ILE A 1 138 ? -10.689 2.354 23.251 1.00 80.50 138 ILE A N 1
ATOM 1025 C CA . ILE A 1 138 ? -10.992 2.413 21.816 1.00 80.50 138 ILE A CA 1
ATOM 1026 C C . ILE A 1 138 ? -10.413 3.700 21.219 1.00 80.50 138 ILE A C 1
ATOM 1028 O O . ILE A 1 138 ? -9.726 3.643 20.195 1.00 80.50 138 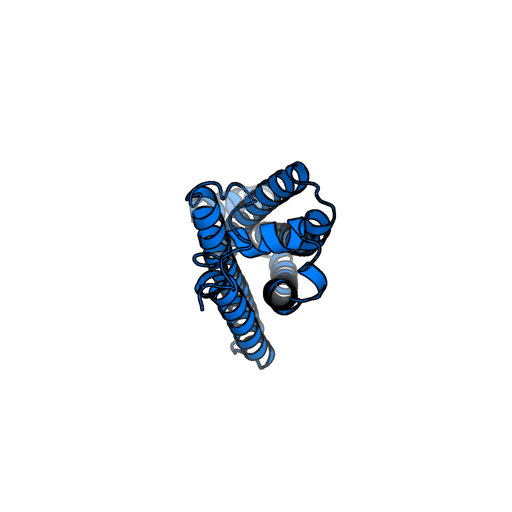ILE A O 1
ATOM 1032 N N . ALA A 1 139 ? -10.587 4.830 21.907 1.00 81.94 139 ALA A N 1
ATOM 1033 C CA . ALA A 1 139 ? -10.068 6.121 21.478 1.00 81.94 139 ALA A CA 1
ATOM 1034 C C . ALA A 1 139 ? -8.543 6.094 21.271 1.00 81.94 139 ALA A C 1
ATOM 1036 O O . ALA A 1 139 ? -8.035 6.483 20.215 1.00 81.94 139 ALA A O 1
ATOM 1037 N N . GLY A 1 140 ? -7.812 5.556 22.255 1.00 79.81 140 GLY A N 1
ATOM 1038 C CA . GLY A 1 140 ? -6.360 5.413 22.192 1.00 79.81 140 GLY A CA 1
ATOM 1039 C C . GLY A 1 140 ? -5.908 4.506 21.048 1.00 79.81 140 GLY A C 1
ATOM 1040 O O . GLY A 1 140 ? -5.041 4.893 20.266 1.00 79.81 140 GLY A O 1
ATOM 1041 N N . ARG A 1 141 ? -6.524 3.326 20.897 1.00 86.12 141 ARG A N 1
ATOM 1042 C CA . ARG A 1 141 ? -6.187 2.357 19.837 1.00 86.12 141 ARG A CA 1
ATOM 1043 C C . ARG A 1 141 ? -6.327 2.951 18.439 1.00 86.12 141 ARG A C 1
ATOM 1045 O O . ARG A 1 141 ? -5.396 2.868 17.636 1.00 86.12 141 ARG A O 1
ATOM 1052 N N . TYR A 1 142 ? -7.464 3.578 18.153 1.00 85.62 142 TYR A N 1
ATOM 1053 C CA . TYR A 1 142 ? -7.710 4.159 16.834 1.00 85.62 142 TYR A CA 1
ATOM 1054 C C . TYR A 1 142 ? -6.927 5.453 16.591 1.00 85.62 142 TYR A C 1
ATOM 1056 O O . TYR A 1 142 ? -6.672 5.787 15.436 1.00 85.62 142 TYR A O 1
ATOM 1064 N N . GLY A 1 143 ? -6.444 6.121 17.645 1.00 84.38 143 GLY A N 1
ATOM 1065 C CA . GLY A 1 143 ? -5.442 7.181 17.529 1.00 84.38 143 GLY A CA 1
ATOM 1066 C C . GLY A 1 143 ? -4.122 6.684 16.925 1.00 84.38 143 GLY A C 1
ATOM 1067 O O . GLY A 1 143 ? -3.612 7.289 15.984 1.00 84.38 143 GLY A O 1
ATOM 1068 N N . TYR A 1 144 ? -3.594 5.546 17.392 1.00 85.56 144 TYR A N 1
ATOM 1069 C CA . TYR A 1 144 ? -2.398 4.933 16.789 1.00 85.56 144 TYR A CA 1
ATOM 1070 C C . TYR A 1 144 ? -2.654 4.461 15.355 1.00 85.56 144 TYR A C 1
ATOM 1072 O O . TYR A 1 144 ? -1.816 4.677 14.481 1.00 85.56 144 TYR A O 1
ATOM 1080 N N . ALA A 1 145 ? -3.829 3.882 15.094 1.00 87.50 145 ALA A N 1
ATOM 1081 C CA . ALA A 1 145 ? -4.218 3.456 13.751 1.00 87.50 145 ALA A CA 1
ATOM 1082 C C . ALA A 1 145 ? -4.267 4.636 12.761 1.00 87.50 145 ALA A C 1
ATOM 1084 O O . ALA A 1 145 ? -3.820 4.506 11.623 1.00 87.50 145 ALA A O 1
ATOM 1085 N N . LEU A 1 146 ? -4.755 5.801 13.207 1.00 89.06 146 LEU A N 1
ATOM 1086 C CA . LEU A 1 146 ? -4.788 7.035 12.419 1.00 89.06 146 LEU A CA 1
ATOM 1087 C C . LEU A 1 146 ? -3.373 7.495 12.040 1.00 89.06 146 LEU A C 1
ATOM 1089 O O . LEU A 1 146 ? -3.111 7.768 10.870 1.00 89.06 146 LEU A O 1
ATOM 1093 N N . TRP A 1 147 ? -2.452 7.537 13.009 1.00 88.25 147 TRP A N 1
ATOM 1094 C CA . TRP A 1 147 ? -1.049 7.868 12.743 1.00 88.25 147 TRP A CA 1
ATOM 1095 C C . TRP A 1 147 ? -0.403 6.876 11.778 1.00 88.25 147 TRP A C 1
ATOM 1097 O O . TRP A 1 147 ? 0.313 7.294 10.871 1.00 88.25 147 TRP A O 1
ATOM 1107 N N . GLY A 1 148 ? -0.716 5.584 11.919 1.00 88.06 148 GLY A N 1
ATOM 1108 C CA . GLY A 1 148 ? -0.299 4.553 10.972 1.00 88.06 148 GLY A CA 1
ATOM 1109 C C . GLY A 1 148 ? -0.747 4.865 9.543 1.00 88.06 148 GLY A C 1
ATOM 1110 O O . GLY A 1 148 ? 0.073 4.832 8.630 1.00 88.06 148 GLY A O 1
ATOM 1111 N N . MET A 1 149 ? -2.009 5.263 9.348 1.00 89.62 149 MET A N 1
ATOM 1112 C CA . MET A 1 149 ? -2.538 5.608 8.022 1.00 89.62 149 MET A CA 1
ATOM 1113 C C . MET A 1 149 ? -1.909 6.856 7.405 1.00 89.62 149 MET A C 1
ATOM 1115 O O . MET A 1 149 ? -1.672 6.877 6.198 1.00 89.62 149 MET A O 1
ATOM 1119 N N . VAL A 1 150 ? -1.606 7.882 8.205 1.00 89.50 150 VAL A N 1
ATOM 1120 C CA . VAL A 1 150 ? -0.884 9.075 7.723 1.00 89.50 150 VAL A CA 1
ATOM 1121 C C . VAL A 1 150 ? 0.501 8.682 7.209 1.00 89.50 150 VAL A C 1
ATOM 1123 O O . VAL A 1 150 ? 0.905 9.082 6.118 1.00 89.50 150 VAL A O 1
ATOM 1126 N N . LEU A 1 151 ? 1.204 7.849 7.974 1.00 89.94 151 LEU A N 1
ATOM 1127 C CA . LEU A 1 151 ? 2.541 7.366 7.642 1.00 89.94 151 LEU A CA 1
ATOM 1128 C C . LEU A 1 151 ? 2.519 6.485 6.378 1.00 89.94 151 LEU A C 1
ATOM 1130 O O . LEU A 1 151 ? 3.395 6.595 5.521 1.00 89.94 151 LEU A O 1
ATOM 1134 N N . MET A 1 152 ? 1.461 5.689 6.210 1.00 89.56 152 MET A N 1
ATOM 1135 C CA . MET A 1 152 ? 1.198 4.907 5.002 1.00 89.56 152 MET A CA 1
ATOM 1136 C C . MET A 1 152 ? 0.905 5.763 3.774 1.00 89.56 152 MET A C 1
ATOM 1138 O O . MET A 1 152 ? 1.472 5.510 2.714 1.00 89.56 152 MET A O 1
ATOM 1142 N N . ALA A 1 153 ? 0.063 6.789 3.900 1.00 89.00 153 ALA A N 1
ATOM 1143 C CA . ALA A 1 153 ? -0.201 7.717 2.805 1.00 89.00 153 ALA A CA 1
ATOM 1144 C C . ALA A 1 153 ? 1.092 8.411 2.351 1.00 89.00 153 ALA A C 1
ATOM 1146 O O . ALA A 1 153 ? 1.333 8.533 1.154 1.00 89.00 153 ALA A O 1
ATOM 1147 N N . LEU A 1 154 ? 1.961 8.785 3.294 1.00 88.38 154 LEU A N 1
ATOM 1148 C CA . LEU A 1 154 ? 3.257 9.389 2.989 1.00 88.38 154 LEU A CA 1
ATOM 1149 C C . LEU A 1 154 ? 4.207 8.405 2.281 1.00 88.38 154 LEU A C 1
ATOM 1151 O O . LEU A 1 154 ? 4.860 8.781 1.308 1.00 88.38 154 LEU A O 1
ATOM 1155 N N . ALA A 1 155 ? 4.225 7.132 2.688 1.00 86.75 155 ALA A N 1
ATOM 1156 C CA . ALA A 1 155 ? 4.979 6.075 2.006 1.00 86.75 155 ALA A CA 1
ATOM 1157 C C . ALA A 1 155 ? 4.486 5.820 0.565 1.00 86.75 155 ALA A C 1
ATOM 1159 O O . ALA A 1 155 ? 5.289 5.597 -0.348 1.00 86.75 155 ALA A O 1
ATOM 1160 N N . VAL A 1 156 ? 3.170 5.891 0.336 1.00 86.62 156 VAL A N 1
ATOM 1161 C CA . VAL A 1 156 ? 2.585 5.826 -1.014 1.00 86.62 156 VAL A CA 1
ATOM 1162 C C . VAL A 1 156 ? 3.029 7.031 -1.848 1.00 86.62 156 VAL A C 1
ATOM 1164 O O . VAL A 1 156 ? 3.483 6.844 -2.975 1.00 86.62 156 VAL A O 1
ATOM 1167 N N . THR A 1 157 ? 3.017 8.244 -1.286 1.00 87.50 157 THR A N 1
ATOM 1168 C CA . THR A 1 157 ? 3.513 9.448 -1.977 1.00 87.50 157 THR A CA 1
ATOM 1169 C C . THR A 1 157 ? 4.987 9.319 -2.372 1.00 87.50 157 THR A C 1
ATOM 1171 O O . THR A 1 157 ? 5.356 9.641 -3.499 1.00 87.50 157 THR A O 1
ATOM 1174 N N . LEU A 1 158 ? 5.834 8.783 -1.487 1.00 83.62 158 LEU A N 1
ATOM 1175 C CA . LEU A 1 158 ? 7.245 8.521 -1.802 1.00 83.62 158 LEU A CA 1
ATOM 1176 C C . LEU A 1 158 ? 7.412 7.493 -2.932 1.00 83.62 158 LEU A C 1
ATOM 1178 O O . LEU A 1 158 ? 8.357 7.586 -3.711 1.00 83.62 158 LEU A O 1
ATOM 1182 N N . THR A 1 159 ? 6.485 6.539 -3.065 1.00 79.12 159 THR A N 1
ATOM 1183 C CA . THR A 1 159 ? 6.488 5.582 -4.186 1.00 79.12 159 THR A CA 1
ATOM 1184 C C . THR A 1 159 ? 6.230 6.274 -5.522 1.00 79.12 159 THR A C 1
ATOM 1186 O O . THR A 1 159 ? 6.860 5.924 -6.514 1.00 79.12 159 THR A O 1
ATOM 1189 N N . LEU A 1 160 ? 5.356 7.284 -5.552 1.00 81.12 160 LEU A N 1
ATOM 1190 C CA . LEU A 1 160 ? 5.098 8.079 -6.758 1.00 81.12 160 LEU A CA 1
ATOM 1191 C C . LEU A 1 160 ? 6.297 8.944 -7.166 1.00 81.12 160 LEU A C 1
ATOM 1193 O O . LEU A 1 160 ? 6.482 9.211 -8.349 1.00 81.12 160 LEU A O 1
ATOM 1197 N N . ALA A 1 161 ? 7.132 9.349 -6.207 1.00 75.75 161 ALA A N 1
ATOM 1198 C CA . ALA A 1 161 ? 8.362 10.088 -6.486 1.00 75.75 161 ALA A CA 1
ATOM 1199 C C . ALA A 1 161 ? 9.476 9.201 -7.077 1.00 75.75 161 ALA A C 1
ATOM 1201 O O . ALA A 1 161 ? 10.380 9.713 -7.735 1.00 75.75 161 ALA A O 1
ATOM 1202 N N . TYR A 1 162 ? 9.406 7.880 -6.881 1.00 69.69 162 TYR A N 1
ATOM 1203 C CA . TYR A 1 162 ? 10.411 6.921 -7.349 1.00 69.69 162 TYR A CA 1
ATOM 1204 C C . TYR A 1 162 ? 10.732 7.024 -8.857 1.00 69.69 162 TYR A C 1
ATOM 1206 O O . TYR A 1 162 ? 11.909 7.185 -9.182 1.00 69.69 162 TYR A O 1
ATOM 1214 N N . PRO A 1 163 ? 9.753 7.007 -9.791 1.00 65.88 163 PRO A N 1
ATOM 1215 C CA . PRO A 1 163 ? 10.036 7.152 -11.223 1.00 65.88 163 PRO A CA 1
ATOM 1216 C C . PRO A 1 163 ? 10.671 8.502 -11.590 1.00 65.88 163 PRO A C 1
ATOM 1218 O O . PRO A 1 163 ? 11.520 8.551 -12.474 1.00 65.88 163 PRO A O 1
ATOM 1221 N N . VAL A 1 164 ? 10.317 9.588 -10.895 1.00 69.75 164 VAL A N 1
ATOM 1222 C CA . VAL A 1 164 ? 10.887 10.925 -11.149 1.00 69.75 164 VAL A CA 1
ATOM 1223 C C . VAL A 1 164 ? 12.364 10.969 -10.756 1.00 69.75 164 VAL A C 1
ATOM 1225 O O . VAL A 1 164 ? 13.196 11.489 -11.494 1.00 69.75 164 VAL A O 1
ATOM 1228 N N . VAL A 1 165 ? 12.705 10.388 -9.605 1.00 66.31 165 VAL A N 1
ATOM 1229 C CA . VAL A 1 165 ? 14.091 10.337 -9.119 1.00 66.31 165 VAL A CA 1
ATOM 1230 C C . VAL A 1 165 ? 14.945 9.382 -9.952 1.00 66.31 165 VAL A C 1
ATOM 1232 O O . VAL A 1 165 ? 16.132 9.645 -10.147 1.00 66.31 165 VAL A O 1
ATOM 1235 N N . LEU A 1 166 ? 14.338 8.321 -10.490 1.00 64.25 166 LEU A N 1
ATOM 1236 C CA . LEU A 1 166 ? 14.987 7.415 -11.433 1.00 64.25 166 LEU A CA 1
ATOM 1237 C C . LEU A 1 166 ? 15.379 8.153 -12.719 1.00 64.25 166 LEU A C 1
ATOM 1239 O O . LEU A 1 166 ? 16.542 8.113 -13.101 1.00 64.25 166 LEU A O 1
ATOM 1243 N N . MET A 1 167 ? 14.450 8.908 -13.315 1.00 61.09 167 MET A N 1
ATOM 1244 C CA . MET A 1 167 ? 14.714 9.714 -14.518 1.00 61.09 167 MET A CA 1
ATOM 1245 C C . MET A 1 167 ? 15.761 10.817 -14.296 1.00 61.09 167 MET A C 1
ATOM 1247 O O . MET A 1 167 ? 16.425 11.234 -15.239 1.00 61.09 167 MET A O 1
ATOM 1251 N N . ALA A 1 168 ? 15.927 11.287 -13.058 1.00 64.69 168 ALA A N 1
ATOM 1252 C CA . ALA A 1 168 ? 16.936 12.280 -12.701 1.00 64.69 168 ALA A CA 1
ATOM 1253 C C . ALA A 1 168 ? 18.354 11.694 -12.509 1.00 64.69 168 ALA A C 1
ATOM 1255 O O . ALA A 1 168 ? 19.287 12.452 -12.249 1.00 64.69 168 ALA A O 1
ATOM 1256 N N . GLY A 1 169 ? 18.538 10.368 -12.594 1.00 60.66 169 GLY A N 1
ATOM 1257 C CA . GLY A 1 169 ? 19.851 9.716 -12.474 1.00 60.66 169 GLY A CA 1
ATOM 1258 C C . GLY A 1 169 ? 20.466 9.746 -11.065 1.00 60.66 169 GLY A C 1
ATOM 1259 O O . GLY A 1 169 ? 21.662 9.513 -10.896 1.00 60.66 169 GLY A O 1
ATOM 1260 N N . LEU A 1 170 ? 19.673 10.028 -10.024 1.00 69.00 170 LEU A N 1
ATOM 1261 C CA . LEU A 1 170 ? 20.153 10.209 -8.647 1.00 69.00 170 LEU A CA 1
ATOM 1262 C C . LEU A 1 170 ? 20.141 8.888 -7.857 1.00 69.00 170 LEU A C 1
ATOM 1264 O O . LEU A 1 170 ? 19.342 8.694 -6.937 1.00 69.00 170 LEU A O 1
ATOM 1268 N N . GLY A 1 171 ? 21.062 7.976 -8.186 1.00 62.94 171 GLY A N 1
ATOM 1269 C CA . GLY A 1 171 ? 21.122 6.621 -7.610 1.00 62.94 171 GLY A CA 1
ATOM 1270 C C . GLY A 1 171 ? 21.154 6.558 -6.072 1.00 62.94 171 GLY A C 1
ATOM 1271 O O . GLY A 1 171 ? 20.433 5.765 -5.467 1.00 62.94 171 GLY A O 1
ATOM 1272 N N . HIS A 1 172 ? 21.912 7.438 -5.409 1.00 71.69 172 HIS A N 1
ATOM 1273 C CA . HIS A 1 172 ? 21.952 7.501 -3.938 1.00 71.69 172 HIS A CA 1
ATOM 1274 C C . HIS A 1 172 ? 20.598 7.880 -3.319 1.00 71.69 172 HIS A C 1
ATOM 1276 O O . HIS A 1 172 ? 20.233 7.401 -2.244 1.00 71.69 172 HIS A O 1
ATOM 1282 N N . LEU A 1 173 ? 19.832 8.717 -4.018 1.00 72.25 173 LEU A N 1
ATOM 1283 C CA . LEU A 1 173 ? 18.536 9.207 -3.565 1.00 72.25 173 LEU A CA 1
ATOM 1284 C C . LEU A 1 173 ? 17.463 8.114 -3.703 1.00 72.25 173 LEU A C 1
ATOM 1286 O O . LEU A 1 173 ? 16.606 7.992 -2.832 1.00 72.25 173 LEU A O 1
ATOM 1290 N N . LEU A 1 174 ? 17.573 7.241 -4.712 1.00 66.31 174 LEU A N 1
ATOM 1291 C CA . LEU A 1 174 ? 16.736 6.039 -4.845 1.00 66.31 174 LEU A CA 1
ATOM 1292 C C . LEU A 1 174 ? 16.933 5.057 -3.687 1.00 66.31 174 LEU A C 1
ATOM 1294 O O . LEU A 1 174 ? 15.953 4.529 -3.157 1.00 66.31 174 LEU A O 1
ATOM 1298 N N . MET A 1 175 ? 18.181 4.825 -3.268 1.00 70.62 175 MET A N 1
ATOM 1299 C CA . MET A 1 175 ? 18.471 3.960 -2.121 1.00 70.62 175 MET A CA 1
ATOM 1300 C C . MET A 1 175 ? 17.852 4.534 -0.842 1.00 70.62 175 MET A C 1
ATOM 1302 O O . MET A 1 175 ? 17.132 3.825 -0.136 1.00 70.62 175 MET A O 1
ATOM 1306 N N . LEU A 1 176 ? 18.059 5.831 -0.585 1.00 79.00 176 LEU A N 1
ATOM 1307 C CA . LEU A 1 176 ? 17.474 6.522 0.565 1.00 79.00 176 LEU A CA 1
ATOM 1308 C C . LEU A 1 176 ? 15.941 6.430 0.555 1.00 79.00 176 LEU A C 1
ATOM 1310 O O . LEU A 1 176 ? 15.347 6.036 1.556 1.00 79.00 176 LEU A O 1
ATOM 1314 N N . LEU A 1 177 ? 15.301 6.730 -0.579 1.00 77.06 177 LEU A N 1
ATOM 1315 C CA . LEU A 1 177 ? 13.846 6.638 -0.736 1.00 77.06 177 LEU A CA 1
ATOM 1316 C C . LEU A 1 177 ? 13.325 5.229 -0.467 1.00 77.06 177 LEU A C 1
ATOM 1318 O O . LEU A 1 177 ? 12.312 5.071 0.212 1.00 77.06 177 LEU A O 1
ATOM 1322 N N . THR A 1 178 ? 14.021 4.208 -0.964 1.00 74.75 178 THR A N 1
ATOM 1323 C CA . THR A 1 178 ? 13.624 2.807 -0.785 1.00 74.75 178 THR A CA 1
ATOM 1324 C C . THR A 1 178 ? 13.658 2.414 0.689 1.00 74.75 178 THR A C 1
ATOM 1326 O O . THR A 1 178 ? 12.684 1.854 1.196 1.00 74.75 178 THR A O 1
ATOM 1329 N N . VAL A 1 179 ? 14.743 2.757 1.390 1.00 81.06 179 VAL A N 1
ATOM 1330 C CA . VAL A 1 179 ? 14.917 2.461 2.819 1.00 81.06 179 VAL A CA 1
ATOM 1331 C C . VAL A 1 179 ? 13.897 3.225 3.661 1.00 81.06 179 VAL A C 1
ATOM 1333 O O . VAL A 1 179 ? 13.194 2.622 4.470 1.00 81.06 179 VAL A O 1
ATOM 1336 N N . VAL A 1 180 ? 13.762 4.537 3.443 1.00 85.69 180 VAL A N 1
ATOM 1337 C CA . VAL A 1 180 ? 12.815 5.385 4.181 1.00 85.69 180 VAL A CA 1
ATOM 1338 C C . VAL A 1 180 ? 11.386 4.889 3.984 1.00 85.69 180 VAL A C 1
ATOM 1340 O O . VAL A 1 180 ? 10.662 4.697 4.961 1.00 85.69 180 VAL A O 1
ATOM 1343 N N . ARG A 1 181 ? 10.990 4.597 2.741 1.00 85.19 181 ARG A N 1
ATOM 1344 C CA . ARG A 1 181 ? 9.670 4.044 2.430 1.00 85.19 181 ARG A CA 1
ATOM 1345 C C . ARG A 1 181 ? 9.431 2.705 3.128 1.00 85.19 181 ARG A C 1
ATOM 1347 O O . ARG A 1 181 ? 8.350 2.495 3.672 1.00 85.19 181 ARG A O 1
ATOM 1354 N N . ALA A 1 182 ? 10.410 1.799 3.115 1.00 82.12 182 ALA A N 1
ATOM 1355 C CA . ALA A 1 182 ? 10.283 0.496 3.764 1.00 82.12 182 ALA A CA 1
ATOM 1356 C C . ALA A 1 182 ? 10.085 0.639 5.280 1.00 82.12 182 ALA A C 1
ATOM 1358 O O . ALA A 1 182 ? 9.160 0.049 5.837 1.00 82.12 182 ALA A O 1
ATOM 1359 N N . ILE A 1 183 ? 10.886 1.487 5.934 1.00 87.94 183 ILE A N 1
ATOM 1360 C CA . ILE A 1 183 ? 10.740 1.795 7.364 1.00 87.94 183 ILE A CA 1
ATOM 1361 C C . ILE A 1 183 ? 9.353 2.380 7.644 1.00 87.94 183 ILE A C 1
ATOM 1363 O O . ILE A 1 183 ? 8.697 1.970 8.601 1.00 87.94 183 ILE A O 1
ATOM 1367 N N . MET A 1 184 ? 8.879 3.292 6.793 1.00 88.56 184 MET A N 1
ATOM 1368 C CA . MET A 1 184 ? 7.549 3.880 6.925 1.00 88.56 184 MET A CA 1
ATOM 1369 C C . MET A 1 184 ? 6.437 2.836 6.810 1.00 88.56 184 MET A C 1
ATOM 1371 O O . MET A 1 184 ? 5.538 2.822 7.646 1.00 88.56 184 MET A O 1
ATOM 1375 N N . PHE A 1 185 ? 6.508 1.919 5.841 1.00 85.25 185 PHE A N 1
ATOM 1376 C CA . PHE A 1 185 ? 5.531 0.834 5.726 1.00 85.25 185 PHE A CA 1
ATOM 1377 C C . PHE A 1 185 ? 5.546 -0.102 6.935 1.00 85.25 185 PHE A C 1
ATOM 1379 O O . PHE A 1 185 ? 4.477 -0.482 7.417 1.00 85.25 185 PHE A O 1
ATOM 1386 N N . ILE A 1 186 ? 6.725 -0.442 7.459 1.00 88.25 186 ILE A N 1
ATOM 1387 C CA . ILE A 1 186 ? 6.856 -1.291 8.651 1.00 88.25 186 ILE A CA 1
ATOM 1388 C C . ILE A 1 186 ? 6.248 -0.586 9.868 1.00 88.25 186 ILE A C 1
ATOM 1390 O O . ILE A 1 186 ? 5.384 -1.148 10.542 1.00 88.25 186 ILE A O 1
ATOM 1394 N N . ALA A 1 187 ? 6.645 0.663 10.125 1.00 88.62 187 ALA A N 1
ATOM 1395 C CA . ALA A 1 187 ? 6.138 1.449 11.245 1.00 88.62 187 ALA A CA 1
ATOM 1396 C C . ALA A 1 187 ? 4.617 1.651 11.154 1.00 88.62 187 ALA A C 1
ATOM 1398 O O . ALA A 1 187 ? 3.905 1.457 12.142 1.00 88.62 187 ALA A O 1
ATOM 1399 N N . ALA A 1 188 ? 4.105 1.968 9.962 1.00 88.06 188 ALA A N 1
ATOM 1400 C CA . ALA A 1 188 ? 2.677 2.099 9.708 1.00 88.06 188 ALA A CA 1
ATOM 1401 C C . ALA A 1 188 ? 1.924 0.790 9.978 1.00 88.06 188 ALA A C 1
ATOM 1403 O O . ALA A 1 188 ? 0.905 0.800 10.665 1.00 88.06 188 ALA A O 1
ATOM 1404 N N . SER A 1 189 ? 2.450 -0.344 9.511 1.00 85.75 189 SER A N 1
ATOM 1405 C CA . SER A 1 189 ? 1.830 -1.660 9.709 1.00 85.75 189 SER A CA 1
ATOM 1406 C C . SER A 1 189 ? 1.751 -2.035 11.189 1.00 85.75 189 SER A C 1
ATOM 1408 O O . SER A 1 189 ? 0.715 -2.515 11.648 1.00 85.75 189 SER A O 1
ATOM 1410 N N . ILE A 1 190 ? 2.807 -1.756 11.963 1.00 87.75 190 ILE A N 1
ATOM 1411 C CA . ILE A 1 190 ? 2.821 -1.972 13.418 1.00 87.75 190 ILE A CA 1
ATOM 1412 C C . ILE A 1 190 ? 1.763 -1.099 14.101 1.00 87.75 190 ILE A C 1
ATOM 1414 O O . ILE A 1 190 ? 1.004 -1.585 14.938 1.00 87.75 190 ILE A O 1
ATOM 1418 N N . LEU A 1 191 ? 1.677 0.180 13.730 1.00 88.00 191 LEU A N 1
ATOM 1419 C CA . LEU A 1 191 ? 0.696 1.113 14.286 1.00 88.00 191 LEU A CA 1
ATOM 1420 C C . LEU A 1 191 ? -0.747 0.696 13.972 1.00 88.00 191 LEU A C 1
ATOM 1422 O O . LEU A 1 191 ? -1.603 0.712 14.859 1.00 88.00 191 LEU A O 1
ATOM 1426 N N . VAL A 1 192 ? -1.013 0.266 12.736 1.00 86.62 192 VAL A N 1
ATOM 1427 C CA . VAL A 1 192 ? -2.328 -0.246 12.328 1.00 86.62 192 VAL A CA 1
ATOM 1428 C C . VAL A 1 192 ? -2.655 -1.549 13.060 1.00 86.62 192 VAL A C 1
ATOM 1430 O O . VAL A 1 192 ? -3.772 -1.697 13.550 1.00 86.62 192 VAL A O 1
ATOM 1433 N N . TYR A 1 193 ? -1.691 -2.460 13.222 1.00 86.38 193 TYR A N 1
ATOM 1434 C CA . TYR A 1 193 ? -1.873 -3.695 13.991 1.00 86.38 193 TYR A CA 1
ATOM 1435 C C . TYR A 1 193 ? -2.217 -3.419 15.463 1.00 86.38 193 TYR A C 1
ATOM 1437 O O . TYR A 1 193 ? -3.164 -3.997 16.003 1.00 86.38 193 TYR A O 1
ATOM 1445 N N . LEU A 1 194 ? -1.502 -2.491 16.108 1.00 85.50 194 LEU A N 1
ATOM 1446 C CA . LEU A 1 194 ? -1.797 -2.064 17.480 1.00 85.50 194 LEU A CA 1
ATOM 1447 C C . LEU A 1 194 ? -3.195 -1.448 17.602 1.00 85.50 194 LEU A C 1
ATOM 1449 O O . LEU A 1 194 ? -3.884 -1.677 18.597 1.00 85.50 194 LEU A O 1
ATOM 1453 N N . GLY A 1 195 ? -3.635 -0.706 16.586 1.00 82.31 195 GLY A N 1
ATOM 1454 C CA . GLY A 1 195 ? -4.980 -0.149 16.538 1.00 82.31 195 GLY A CA 1
ATOM 1455 C C . GLY A 1 195 ? -6.071 -1.210 16.379 1.00 82.31 195 GLY A C 1
ATOM 1456 O O . GLY A 1 195 ? -6.974 -1.310 17.215 1.00 82.31 195 GLY A O 1
ATOM 1457 N N . VAL A 1 196 ? -5.972 -2.030 15.330 1.00 82.12 196 VAL A N 1
ATOM 1458 C CA . VAL A 1 196 ? -7.021 -2.979 14.920 1.00 82.12 196 VAL A CA 1
ATOM 1459 C C . VAL A 1 196 ? -7.048 -4.227 15.796 1.00 82.12 196 VAL A C 1
ATOM 1461 O O . VAL A 1 196 ? -8.100 -4.554 16.335 1.00 82.12 196 VAL A O 1
ATOM 1464 N N . ALA A 1 197 ? -5.915 -4.907 15.990 1.00 82.88 197 ALA A N 1
ATOM 1465 C CA . ALA A 1 197 ? -5.868 -6.131 16.790 1.00 82.88 197 ALA A CA 1
ATOM 1466 C C . ALA A 1 197 ? -5.795 -5.811 18.287 1.00 82.88 197 ALA A C 1
ATOM 1468 O O . ALA A 1 197 ? -6.573 -6.352 19.066 1.00 82.88 197 ALA A O 1
ATOM 1469 N N . GLY A 1 198 ? -4.905 -4.889 18.677 1.00 74.75 198 GLY A N 1
ATOM 1470 C CA . GLY A 1 198 ? -4.735 -4.470 20.070 1.00 74.75 198 GLY A CA 1
ATOM 1471 C C . GLY A 1 198 ? -4.390 -5.647 20.991 1.00 74.75 198 GLY A C 1
ATOM 1472 O O . GLY A 1 198 ? -5.272 -6.143 21.691 1.00 74.75 198 GLY A O 1
ATOM 1473 N N . PRO A 1 199 ? -3.131 -6.120 21.022 1.00 82.56 199 PRO A N 1
ATOM 1474 C CA . PRO A 1 199 ? -2.747 -7.231 21.890 1.00 82.56 199 PRO A CA 1
ATOM 1475 C C . PRO A 1 199 ? -3.068 -6.926 23.363 1.00 82.56 199 PRO A C 1
ATOM 1477 O O . PRO A 1 199 ? -3.026 -5.770 23.784 1.00 82.56 199 PRO A O 1
ATOM 1480 N N . ARG A 1 200 ? -3.379 -7.961 24.160 1.00 81.31 200 ARG A N 1
ATOM 1481 C CA . ARG A 1 200 ? -3.901 -7.812 25.539 1.00 81.31 200 ARG A CA 1
ATOM 1482 C C . ARG A 1 200 ? -3.069 -6.860 26.404 1.00 81.31 200 ARG A C 1
ATOM 1484 O O . ARG A 1 200 ? -3.622 -5.946 27.004 1.00 81.31 200 ARG A O 1
ATOM 1491 N N . TRP A 1 201 ? -1.741 -6.987 26.355 1.00 85.50 201 TRP A N 1
ATOM 1492 C CA . TRP A 1 201 ? -0.813 -6.111 27.082 1.00 85.50 201 TRP A CA 1
ATOM 1493 C C . TRP A 1 201 ? -0.964 -4.621 26.717 1.00 85.50 201 TRP A C 1
ATOM 1495 O O . TRP A 1 201 ? -0.786 -3.743 27.560 1.00 85.50 201 TRP A O 1
ATOM 1505 N N . PHE A 1 202 ? -1.291 -4.316 25.459 1.00 83.56 202 PHE A N 1
ATOM 1506 C CA . PHE A 1 202 ? -1.456 -2.952 24.961 1.00 83.56 202 PHE A CA 1
ATOM 1507 C C . PHE A 1 202 ? -2.799 -2.367 25.396 1.00 83.56 202 PHE A C 1
ATOM 1509 O O . PHE A 1 202 ? -2.862 -1.226 25.854 1.00 83.56 202 PHE A O 1
ATOM 1516 N N . VAL A 1 203 ? -3.855 -3.177 25.320 1.00 82.19 203 VAL A N 1
ATOM 1517 C CA . VAL A 1 203 ? -5.198 -2.826 25.801 1.00 82.19 203 VAL A CA 1
ATOM 1518 C C . VAL A 1 203 ? -5.171 -2.549 27.305 1.00 82.19 203 VAL A C 1
ATOM 1520 O O . VAL A 1 203 ? -5.660 -1.511 27.743 1.00 82.19 203 VAL A O 1
ATOM 1523 N N . GLU A 1 204 ? -4.517 -3.410 28.086 1.00 83.75 204 GLU A N 1
ATOM 1524 C CA . GLU A 1 204 ? -4.330 -3.222 29.529 1.00 83.75 204 GLU A CA 1
ATOM 1525 C C . GLU A 1 204 ? -3.545 -1.943 29.850 1.00 83.75 204 GLU A C 1
ATOM 1527 O O . GLU A 1 204 ? -3.904 -1.204 30.767 1.00 83.75 204 GLU A O 1
ATOM 1532 N N . ARG A 1 205 ? -2.497 -1.630 29.076 1.00 84.94 205 ARG A N 1
ATOM 1533 C CA . ARG A 1 205 ? -1.723 -0.390 29.245 1.00 84.94 205 ARG A CA 1
ATOM 1534 C C . ARG A 1 205 ? -2.570 0.859 28.987 1.00 84.94 205 ARG A C 1
ATOM 1536 O O . ARG A 1 205 ? -2.429 1.842 29.715 1.00 84.94 205 ARG A O 1
ATOM 1543 N N . LEU A 1 206 ? -3.425 0.833 27.965 1.00 81.69 206 LEU A N 1
ATOM 1544 C CA . LEU A 1 206 ? -4.338 1.937 27.659 1.00 81.69 206 LEU A CA 1
ATOM 1545 C C . LEU A 1 206 ? -5.428 2.082 28.725 1.00 81.69 206 LEU A C 1
ATOM 1547 O O . LEU A 1 206 ? -5.694 3.200 29.158 1.00 81.69 206 LEU A O 1
ATOM 1551 N N . ALA A 1 207 ? -5.982 0.970 29.214 1.00 80.00 207 ALA A N 1
ATOM 1552 C CA . ALA A 1 207 ? -6.959 0.972 30.300 1.00 80.00 207 ALA A CA 1
ATOM 1553 C C . ALA A 1 207 ? -6.381 1.568 31.596 1.00 80.00 207 ALA A C 1
ATOM 1555 O O . ALA A 1 207 ? -7.028 2.398 32.230 1.00 80.00 207 ALA A O 1
ATOM 1556 N N . ARG A 1 208 ? -5.130 1.233 31.952 1.00 81.56 208 ARG A N 1
ATOM 1557 C CA . ARG A 1 208 ? -4.441 1.817 33.120 1.00 81.56 208 ARG A CA 1
ATOM 1558 C C . ARG A 1 208 ? -4.247 3.329 32.995 1.00 81.56 208 ARG A C 1
ATOM 1560 O O . ARG A 1 208 ? -4.479 4.048 33.959 1.00 81.56 208 ARG A O 1
ATOM 1567 N N . LYS A 1 209 ? -3.865 3.820 31.810 1.00 75.19 209 LYS A N 1
ATOM 1568 C CA . LYS A 1 209 ? -3.731 5.266 31.558 1.00 75.19 209 LYS A CA 1
ATOM 1569 C C . LYS A 1 209 ? -5.077 5.996 31.583 1.00 75.19 209 LYS A C 1
ATOM 1571 O O . LYS A 1 209 ? -5.139 7.107 32.091 1.00 75.19 209 LYS A O 1
ATOM 1576 N N . GLY A 1 210 ? -6.138 5.382 31.058 1.00 60.94 210 GLY A N 1
ATOM 1577 C CA . GLY A 1 210 ? -7.492 5.944 31.092 1.00 60.94 210 GLY A CA 1
ATOM 1578 C C . GLY A 1 210 ? -8.118 5.945 32.492 1.00 60.94 210 GLY A C 1
ATOM 1579 O O . GLY A 1 210 ? -8.871 6.856 32.817 1.00 60.94 210 GLY A O 1
ATOM 1580 N N . GLY A 1 211 ? -7.775 4.963 33.333 1.00 59.59 211 GLY A N 1
ATOM 1581 C CA . GLY A 1 211 ? -8.244 4.860 34.719 1.00 59.59 211 GLY A CA 1
ATOM 1582 C C . GLY A 1 211 ? -7.554 5.805 35.707 1.00 59.59 211 GLY A C 1
ATOM 1583 O O . GLY A 1 211 ? -8.125 6.082 36.749 1.00 59.59 211 GLY A O 1
ATOM 1584 N N . GLN A 1 212 ? -6.366 6.328 35.385 1.00 55.16 212 GLN A N 1
ATOM 1585 C CA . GLN A 1 212 ? -5.672 7.346 36.194 1.00 55.16 212 GLN A CA 1
ATOM 1586 C C . GLN A 1 212 ? -6.139 8.786 35.910 1.00 55.16 212 GLN A C 1
ATOM 1588 O O . GLN A 1 212 ? -5.700 9.709 36.588 1.00 55.16 212 GLN A O 1
ATOM 1593 N N . ALA A 1 213 ? -6.991 8.990 34.899 1.00 51.38 213 ALA A N 1
ATOM 1594 C CA . ALA A 1 213 ? -7.534 10.297 34.519 1.00 51.38 213 ALA A CA 1
ATOM 1595 C C . ALA A 1 213 ? -8.959 10.552 35.064 1.00 51.38 213 ALA A C 1
ATOM 1597 O O . ALA A 1 213 ? -9.606 11.513 34.647 1.00 51.38 213 ALA A O 1
ATOM 1598 N N . ARG A 1 214 ? -9.452 9.685 35.960 1.00 44.84 214 ARG A N 1
ATOM 1599 C CA . ARG A 1 214 ? -10.680 9.850 36.752 1.00 44.84 214 ARG A CA 1
ATOM 1600 C C . ARG A 1 214 ? -10.324 9.874 38.229 1.00 44.84 214 ARG A C 1
ATOM 1602 O O . ARG A 1 214 ? -11.038 10.590 38.958 1.00 44.84 214 ARG A O 1
#

Secondary structure (DSSP, 8-state):
--SSSTTGGGS------HHHHHHHHHHHHHHHHHHHHHHHHHHHHHHHHHSS--HHHHHHHHHHHHHHHHHHHHHHHHSTTTHHHHHHHHHTT-TTT-THHHHHHHHHHHHHHHHHHHHHHHHHHHHHHHHTSS-HHHHHHHHHHHHHHHHHHHHHHHHHHHHHHHHTT-HHHHHHHHHHHHHHHHHHHHHHHHHHT--HHHHHHHHHHHHTT-

pLDDT: mean 73.38, std 16.71, range [28.88, 91.88]

Nearest PDB structures (foldseek):
  8tn6-assembly1_C  TM=5.295E-01  e=2.326E+00  synthetic construct
  8tn1-assembly1_B  TM=5.699E-01  e=4.949E+00  synthetic construct
  3ljb-assembly1_A  TM=2.484E-01  e=3.557E+00  Homo sapiens
  8iy5-assembly1_R  TM=2.857E-01  e=6.266E+00  Homo sapiens

Mean predicted aligned error: 11.04 Å

Foldseek 3Di:
DVVVCPVVVPDPPDPQDVVLLVVLVCQLVVLLVLLVVLLVLQVVLCCVPPVDDDPVSVVLVVLSVLLSVLSVCLNPPDRVVNVVPVVVCVVVVVCVVCVVNVVSVVSSLVSSLVSLVVSLVSSLVVLVVQLPDPDQLSVVLSVLLNVLSVLSNVLSVLSVCLVVCVVVVPVVVNVVSVVSSVVSNVSSVVSNCCNPVNPPVRSVVSVVVVVVVD

Radius of gyration: 21.69 Å; Cα contacts (8 Å, |Δi|>4): 200; chains: 1; bounding box: 53×27×74 Å

Sequence (214 aa):
MASLYGGLLRVPMSEPNWADAYQAIATGIGVLLANVFFLTIQFYASLTRSGRLGALDKGLVVAATISSVAALTLWGFLEPVHGVYMRVLEARGLLAEHMEVPMLAATAVLAMAIVGYISCVNFSLLSRRLSMSADPVIAGRYGYALWGMVLMALAVTLTLAYPVVLMAGLGHLLMLLTVVRAIMFIAASILVYLGVAGPRWFVERLARKGGQAR

Solvent-accessible surface area (backbone atoms only — not comparable to full-atom values): 11202 Å² total; per-residue (Å²): 123,75,75,81,58,68,76,61,79,82,55,88,73,71,71,90,53,64,64,58,58,47,54,50,51,53,47,37,53,47,50,41,51,49,42,54,51,30,50,50,47,31,50,52,38,37,39,76,75,67,72,47,86,50,73,65,58,55,51,38,51,51,35,35,48,52,14,39,49,34,37,44,48,50,50,76,66,39,39,90,84,24,59,64,44,62,58,46,25,56,76,65,69,43,50,79,80,54,52,66,60,62,48,40,54,49,49,18,51,50,30,43,42,54,40,41,47,54,19,34,51,53,34,35,57,50,22,55,57,43,32,68,40,91,49,55,48,54,13,52,25,20,48,40,25,34,54,12,32,55,39,36,47,52,30,46,53,53,57,67,46,45,64,58,44,57,76,66,69,42,64,73,56,53,53,51,51,52,53,52,34,51,54,30,45,51,54,15,51,52,27,34,44,48,25,73,71,35,57,68,72,56,47,52,53,38,43,55,60,50,61,72,76,112